Protein AF-A0A965P729-F1 (afdb_monomer)

Solvent-accessible surface area (backbone atoms only — not comparable to full-atom values): 24677 Å² total; per-residue (Å²): 126,29,62,76,86,82,78,52,77,46,84,77,47,68,78,65,87,77,55,96,89,59,82,83,47,71,66,41,51,52,42,45,51,50,46,48,52,56,39,61,68,71,38,79,47,99,82,59,78,41,79,78,87,66,91,81,88,53,96,88,58,90,84,77,88,75,80,73,79,54,92,41,90,88,64,40,98,75,74,61,97,83,62,86,88,61,96,82,71,87,86,70,98,70,87,85,87,74,95,59,82,34,66,57,91,84,44,75,44,68,65,88,81,88,59,100,59,81,80,79,68,94,54,88,71,85,68,82,80,73,84,80,79,92,69,81,82,86,81,65,80,76,90,60,77,85,64,77,65,73,49,90,85,56,72,83,88,72,89,86,67,101,61,88,86,81,87,84,59,96,40,44,66,53,41,48,43,46,98,55,27,79,80,54,45,78,45,70,42,78,48,68,59,83,84,69,61,62,50,79,45,77,41,84,52,63,92,93,56,73,64,46,77,44,70,41,53,87,68,93,82,74,90,82,87,86,82,49,74,84,90,50,77,80,77,78,64,82,85,54,89,68,85,88,84,76,92,62,96,79,89,58,88,52,68,46,73,58,97,86,45,76,45,80,61,57,74,86,53,101,62,72,83,69,90,73,61,80,76,82,74,90,64,91,75,57,82,87,76,69,88,63,99,67,88,84,72,89,63,79,81,71,50,82,42,76,39,38,52,94,61,65,66,92,68,55,74,74,41,41,29,35,32,47,23,31,37,86,82,49,70,70,37,72,73,44,55,86,34,88,38,73,44,56,25,35,19,79,89,53,53,19,30,94

Mean predicted aligned error: 16.26 Å

Structure (mmCIF, N/CA/C/O backbone):
data_AF-A0A965P729-F1
#
_entry.id   AF-A0A965P729-F1
#
loop_
_atom_site.group_PDB
_atom_site.id
_atom_site.type_symbol
_atom_site.label_atom_id
_atom_site.label_alt_id
_atom_site.label_comp_id
_atom_site.label_asym_id
_atom_site.label_entity_id
_atom_site.label_seq_id
_atom_site.pdbx_PDB_ins_code
_atom_site.Cartn_x
_atom_site.Cartn_y
_atom_site.Cartn_z
_atom_site.occupancy
_atom_site.B_iso_or_equiv
_atom_site.auth_seq_id
_atom_site.auth_comp_id
_atom_site.auth_asym_id
_atom_site.auth_atom_id
_atom_site.pdbx_PDB_model_num
ATOM 1 N N . MET A 1 1 ? 51.196 3.917 -69.353 1.00 61.47 1 MET A N 1
ATOM 2 C CA . MET A 1 1 ? 50.711 4.577 -68.116 1.00 61.47 1 MET A CA 1
ATOM 3 C C . MET A 1 1 ? 49.650 5.544 -68.533 1.00 61.47 1 MET A C 1
ATOM 5 O O . MET A 1 1 ? 49.952 6.335 -69.413 1.00 61.47 1 MET A O 1
ATOM 9 N N . SER A 1 2 ? 48.471 5.510 -67.933 1.00 62.44 2 SER A N 1
ATOM 10 C CA . SER A 1 2 ? 47.410 6.347 -68.471 1.00 62.44 2 SER A CA 1
ATOM 11 C C . SER A 1 2 ? 46.754 7.269 -67.467 1.00 62.44 2 SER A C 1
ATOM 13 O O . SER A 1 2 ? 45.989 8.093 -67.906 1.00 62.44 2 SER A O 1
ATOM 15 N N . TYR A 1 3 ? 47.103 7.251 -66.180 1.00 82.25 3 TYR A N 1
ATOM 16 C CA . TYR A 1 3 ? 46.715 8.310 -65.240 1.00 82.25 3 TYR A CA 1
ATOM 17 C C . TYR A 1 3 ? 47.961 8.974 -64.660 1.00 82.25 3 TYR A C 1
ATOM 19 O O . TYR A 1 3 ? 48.885 8.289 -64.229 1.00 82.25 3 TYR A O 1
ATOM 27 N N . ASN A 1 4 ? 47.998 10.305 -64.645 1.00 81.56 4 ASN A N 1
ATOM 28 C CA . ASN A 1 4 ? 49.178 11.086 -64.250 1.00 81.56 4 ASN A CA 1
ATOM 29 C C . ASN A 1 4 ? 49.284 11.367 -62.734 1.00 81.56 4 ASN A C 1
ATOM 31 O O . ASN A 1 4 ? 49.974 12.297 -62.328 1.00 81.56 4 ASN A O 1
ATOM 35 N N . GLY A 1 5 ? 48.568 10.614 -61.892 1.00 78.12 5 GLY A N 1
ATOM 36 C CA . GLY A 1 5 ? 48.535 10.821 -60.437 1.00 78.12 5 GLY A CA 1
ATOM 37 C C . GLY A 1 5 ? 47.643 11.976 -59.960 1.00 78.12 5 GLY A C 1
ATOM 38 O O . GLY A 1 5 ? 47.315 12.027 -58.780 1.00 78.12 5 GLY A O 1
ATOM 39 N N . SER A 1 6 ? 47.174 12.849 -60.859 1.00 79.94 6 SER A N 1
ATOM 40 C CA . SER A 1 6 ? 46.186 13.904 -60.562 1.00 79.94 6 SER A CA 1
ATOM 41 C C . SER A 1 6 ? 44.786 13.593 -61.111 1.00 79.94 6 SER A C 1
ATOM 43 O O . SER A 1 6 ? 43.908 14.449 -61.085 1.00 79.94 6 SER A O 1
ATOM 45 N N . GLY A 1 7 ? 44.572 12.368 -61.604 1.00 77.81 7 GLY A N 1
ATOM 46 C CA . GLY A 1 7 ? 43.279 11.895 -62.111 1.00 77.81 7 GLY A CA 1
ATOM 47 C C . GLY A 1 7 ? 43.032 12.134 -63.605 1.00 77.81 7 GLY A C 1
ATOM 48 O O . GLY A 1 7 ? 41.991 11.715 -64.106 1.00 77.81 7 GLY A O 1
ATOM 49 N N . THR A 1 8 ? 43.973 12.736 -64.343 1.00 85.50 8 THR A N 1
ATOM 50 C CA . THR A 1 8 ? 43.827 12.959 -65.793 1.00 85.50 8 THR A CA 1
ATOM 51 C C . THR A 1 8 ? 44.299 11.746 -66.581 1.00 85.50 8 THR A C 1
ATOM 53 O O . THR A 1 8 ? 45.442 11.307 -66.411 1.00 85.50 8 THR A O 1
ATOM 56 N N . PHE A 1 9 ? 43.429 11.230 -67.457 1.00 88.50 9 PHE A N 1
ATOM 57 C CA . PHE A 1 9 ? 43.782 10.137 -68.354 1.00 88.50 9 PHE A CA 1
ATOM 58 C C . PHE A 1 9 ? 44.579 10.642 -69.570 1.00 88.50 9 PHE A C 1
ATOM 60 O O . PHE A 1 9 ? 44.149 11.592 -70.222 1.00 88.50 9 PHE A O 1
ATOM 67 N N . VAL A 1 10 ? 45.715 10.019 -69.896 1.00 88.75 10 VAL A N 1
ATOM 68 C CA . VAL A 1 10 ? 46.601 10.411 -71.007 1.00 88.75 10 VAL A CA 1
ATOM 69 C C . VAL A 1 10 ? 46.881 9.215 -71.919 1.00 88.75 10 VAL A C 1
ATOM 71 O O . VAL A 1 10 ? 47.311 8.162 -71.448 1.00 88.75 10 VAL A O 1
ATOM 74 N N . ILE A 1 11 ? 46.676 9.393 -73.229 1.00 88.12 11 ILE A N 1
ATOM 75 C CA . ILE A 1 11 ? 47.058 8.423 -74.267 1.00 88.12 11 ILE A CA 1
ATOM 76 C C . ILE A 1 11 ? 48.513 8.689 -74.636 1.00 88.12 11 ILE A C 1
ATOM 78 O O . ILE A 1 11 ? 48.830 9.752 -75.166 1.00 88.12 11 ILE A O 1
ATOM 82 N N . ASN A 1 12 ? 49.388 7.728 -74.350 1.00 82.12 12 ASN A N 1
ATOM 83 C CA . ASN A 1 12 ? 50.831 7.880 -74.544 1.00 82.12 12 ASN A CA 1
ATOM 84 C C . ASN A 1 12 ? 51.357 7.080 -75.746 1.00 82.12 12 ASN A C 1
ATOM 86 O O . ASN A 1 12 ? 52.552 7.111 -76.037 1.00 82.12 12 ASN A O 1
ATOM 90 N N . SER A 1 13 ? 50.473 6.374 -76.452 1.00 84.50 13 SER A N 1
ATOM 91 C CA . SER A 1 13 ? 50.804 5.618 -77.658 1.00 84.50 13 SER A CA 1
ATOM 92 C C . SER A 1 13 ? 51.153 6.518 -78.849 1.00 84.50 13 SER A C 1
ATOM 94 O O . SER A 1 13 ? 50.444 7.476 -79.162 1.00 84.50 13 SER A O 1
ATOM 96 N N . SER A 1 14 ? 52.240 6.177 -79.548 1.00 80.31 14 SER A N 1
ATOM 97 C CA . SER A 1 14 ? 52.711 6.889 -80.739 1.00 80.31 14 SER A CA 1
ATOM 98 C C . SER A 1 14 ? 51.739 6.753 -81.922 1.00 80.31 14 SER A C 1
ATOM 100 O O . SER A 1 14 ? 51.124 5.708 -82.128 1.00 80.31 14 SER A O 1
ATOM 102 N N . GLY A 1 15 ? 51.602 7.821 -82.719 1.00 79.31 15 GLY A N 1
ATOM 103 C CA . GLY A 1 15 ? 50.661 7.875 -83.850 1.00 79.31 15 GLY A CA 1
ATOM 104 C C . GLY A 1 15 ? 49.291 8.495 -83.535 1.00 79.31 15 GLY A C 1
ATOM 105 O O . GLY A 1 15 ? 48.408 8.452 -84.386 1.00 79.31 15 GLY A O 1
ATOM 106 N N . GLN A 1 16 ? 49.117 9.090 -82.348 1.00 87.31 16 GLN A N 1
ATOM 107 C CA . GLN A 1 16 ? 47.969 9.925 -81.971 1.00 87.31 16 GLN A CA 1
ATOM 108 C C . GLN A 1 16 ? 48.451 11.342 -81.594 1.00 87.31 16 GLN A C 1
ATOM 110 O O . GLN A 1 16 ? 49.524 11.451 -80.998 1.00 87.31 16 GLN A O 1
ATOM 115 N N . PRO A 1 17 ? 47.707 12.428 -81.895 1.00 83.00 17 PRO A N 1
ATOM 116 C CA . PRO A 1 17 ? 46.400 12.472 -82.557 1.00 83.00 17 PRO A CA 1
ATOM 117 C C . PRO A 1 17 ? 46.495 12.316 -84.084 1.00 83.00 17 PRO A C 1
ATOM 119 O O . PRO A 1 17 ? 47.400 12.850 -84.723 1.00 83.00 17 PRO A O 1
ATOM 122 N N . VAL A 1 18 ? 45.537 11.603 -84.676 1.00 84.12 18 VAL A N 1
ATOM 123 C CA . VAL A 1 18 ? 45.424 11.451 -86.135 1.00 84.12 18 VAL A CA 1
ATOM 124 C C . VAL A 1 18 ? 44.817 12.693 -86.792 1.00 84.12 18 VAL A C 1
ATOM 126 O O . VAL A 1 18 ? 43.860 13.279 -86.283 1.00 84.12 18 VAL A O 1
ATOM 129 N N . VAL A 1 19 ? 45.358 13.070 -87.953 1.00 85.94 19 VAL A N 1
ATOM 130 C CA . VAL A 1 19 ? 44.856 14.162 -88.802 1.00 85.94 19 VAL A CA 1
ATOM 131 C C . VAL A 1 19 ? 44.600 13.653 -90.225 1.00 85.94 19 VAL A C 1
ATOM 133 O O . VAL A 1 19 ? 44.989 12.540 -90.584 1.00 85.94 19 VAL A O 1
ATOM 136 N N . THR A 1 20 ? 43.932 14.444 -91.067 1.00 88.38 20 THR A N 1
ATOM 137 C CA . THR A 1 20 ? 43.690 14.072 -92.472 1.00 88.38 20 THR A CA 1
ATOM 138 C C . THR A 1 20 ? 45.010 13.758 -93.189 1.00 88.38 20 THR A C 1
ATOM 140 O O . THR A 1 20 ? 45.922 14.579 -93.190 1.00 88.38 20 THR A O 1
ATOM 143 N N . GLY A 1 21 ? 45.114 12.572 -93.803 1.00 81.56 21 GLY A N 1
ATOM 144 C CA . GLY A 1 21 ? 46.341 12.077 -94.447 1.00 81.56 21 GLY A CA 1
ATOM 145 C C . GLY A 1 21 ? 47.218 11.185 -93.557 1.00 81.56 21 GLY A C 1
ATOM 146 O O . GLY A 1 21 ? 48.181 10.601 -94.053 1.00 81.56 21 GLY A O 1
ATOM 147 N N . THR A 1 22 ? 46.882 11.012 -92.270 1.00 79.94 22 THR A N 1
ATOM 148 C CA . THR A 1 22 ? 47.548 10.024 -91.411 1.00 79.94 22 THR A CA 1
ATOM 149 C C . THR A 1 22 ? 47.084 8.611 -91.779 1.00 79.94 22 THR A C 1
ATOM 151 O O . THR A 1 22 ? 45.944 8.232 -91.516 1.00 79.94 22 THR A O 1
ATOM 154 N N . VAL A 1 23 ? 47.973 7.811 -92.382 1.00 82.88 23 VAL A N 1
ATOM 155 C CA . VAL A 1 23 ? 47.757 6.365 -92.561 1.00 82.88 23 VAL A CA 1
ATOM 156 C C . VAL A 1 23 ? 47.678 5.710 -91.180 1.00 82.88 23 VAL A C 1
ATOM 158 O O . VAL A 1 23 ? 48.647 5.733 -90.421 1.00 82.88 23 VAL A O 1
ATOM 161 N N . ILE A 1 24 ? 46.529 5.118 -90.849 1.00 83.31 24 ILE A N 1
ATOM 162 C CA . ILE A 1 24 ? 46.310 4.414 -89.580 1.00 83.31 24 ILE A CA 1
ATOM 163 C C . ILE A 1 24 ? 46.837 2.989 -89.727 1.00 83.31 24 ILE A C 1
ATOM 165 O O . ILE A 1 24 ? 46.257 2.168 -90.436 1.00 83.31 24 ILE A O 1
ATOM 169 N N . SER A 1 25 ? 47.950 2.690 -89.061 1.00 90.50 25 SER A N 1
ATOM 170 C CA . SER A 1 25 ? 48.475 1.329 -89.004 1.00 90.50 25 SER A CA 1
ATOM 171 C C . SER A 1 25 ? 47.764 0.513 -87.926 1.00 90.50 25 SER A C 1
ATOM 173 O O . SER A 1 25 ? 47.314 1.044 -86.906 1.00 90.50 25 SER A O 1
ATOM 175 N N . SER A 1 26 ? 47.725 -0.804 -88.117 1.00 88.88 26 SER A N 1
ATOM 176 C CA . SER A 1 26 ? 47.277 -1.739 -87.083 1.00 88.88 26 SER A CA 1
ATOM 177 C C . SER A 1 26 ? 48.093 -1.591 -85.795 1.00 88.88 26 SER A C 1
ATOM 179 O O . SER A 1 26 ? 47.533 -1.673 -84.709 1.00 88.88 26 SER A O 1
ATOM 181 N N . THR A 1 27 ? 49.391 -1.290 -85.893 1.00 89.25 27 THR A N 1
ATOM 182 C CA . THR A 1 27 ? 50.261 -1.047 -84.732 1.00 89.25 27 THR A CA 1
ATOM 183 C C . THR A 1 27 ? 49.809 0.157 -83.905 1.00 89.25 27 THR A C 1
ATOM 185 O O . THR A 1 27 ? 49.645 0.029 -82.694 1.00 89.25 27 THR A O 1
ATOM 188 N N . ALA A 1 28 ? 49.565 1.312 -84.535 1.00 87.50 28 ALA A N 1
ATOM 189 C CA . ALA A 1 28 ? 49.120 2.514 -83.824 1.00 87.50 28 ALA A CA 1
ATOM 190 C C . ALA A 1 28 ? 47.716 2.332 -83.223 1.00 87.50 28 ALA A C 1
ATOM 192 O O . ALA A 1 28 ? 47.444 2.767 -82.103 1.00 87.50 28 ALA A O 1
ATOM 193 N N . PHE A 1 29 ? 46.832 1.640 -83.945 1.00 89.31 29 PHE A N 1
ATOM 194 C CA . PHE A 1 29 ? 45.480 1.362 -83.474 1.00 89.31 29 PHE A CA 1
ATOM 195 C C . PHE A 1 29 ? 45.455 0.378 -82.294 1.00 89.31 29 PHE A C 1
ATOM 197 O O . PHE A 1 29 ? 44.764 0.611 -81.300 1.00 89.31 29 PHE A O 1
ATOM 204 N N . ASN A 1 30 ? 46.251 -0.691 -82.353 1.00 90.88 30 ASN A N 1
ATOM 205 C CA . ASN A 1 30 ? 46.352 -1.666 -81.270 1.00 90.88 30 ASN A CA 1
ATOM 206 C C . ASN A 1 30 ? 46.966 -1.047 -80.006 1.00 90.88 30 ASN A C 1
ATOM 208 O O . ASN A 1 30 ? 46.496 -1.329 -78.906 1.00 90.88 30 ASN A O 1
ATOM 212 N N . ALA A 1 31 ? 47.965 -0.168 -80.150 1.00 88.44 31 ALA A N 1
ATOM 213 C CA . ALA A 1 31 ? 48.581 0.531 -79.022 1.00 88.44 31 ALA A CA 1
ATOM 214 C C . ALA A 1 31 ? 47.596 1.490 -78.327 1.00 88.44 31 ALA A C 1
ATOM 216 O O . ALA A 1 31 ? 47.412 1.407 -77.112 1.00 88.44 31 ALA A O 1
ATOM 217 N N . LEU A 1 32 ? 46.867 2.309 -79.098 1.00 89.94 32 LEU A N 1
ATOM 218 C CA . LEU A 1 32 ? 45.778 3.135 -78.563 1.00 89.94 32 LEU A CA 1
ATOM 219 C C . LEU A 1 32 ? 44.742 2.280 -77.816 1.00 89.94 32 LEU A C 1
ATOM 221 O O . LEU A 1 32 ? 44.321 2.626 -76.713 1.00 89.94 32 LEU A O 1
ATOM 225 N N . THR A 1 33 ? 44.334 1.159 -78.413 1.00 91.19 33 THR A N 1
ATOM 226 C CA . THR A 1 33 ? 43.332 0.269 -77.815 1.00 91.19 33 THR A CA 1
ATOM 227 C C . THR A 1 33 ? 43.828 -0.318 -76.491 1.00 91.19 33 THR A C 1
ATOM 229 O O . THR A 1 33 ? 43.062 -0.388 -75.531 1.00 91.19 33 THR A O 1
ATOM 232 N N . ALA A 1 34 ? 45.112 -0.672 -76.396 1.00 88.81 34 ALA A N 1
ATOM 233 C CA . ALA A 1 34 ? 45.722 -1.157 -75.160 1.00 88.81 34 ALA A CA 1
ATOM 234 C C . ALA A 1 34 ? 45.789 -0.078 -74.058 1.00 88.81 34 ALA A C 1
ATOM 236 O O . ALA A 1 34 ? 45.486 -0.367 -72.895 1.00 88.81 34 ALA A O 1
ATOM 237 N N . ASP A 1 35 ? 46.121 1.171 -74.404 1.00 90.25 35 ASP A N 1
ATOM 238 C CA . ASP A 1 35 ? 46.132 2.293 -73.453 1.00 90.25 35 ASP A CA 1
ATOM 239 C C . ASP A 1 35 ? 44.730 2.590 -72.901 1.00 90.25 35 ASP A C 1
ATOM 241 O O . ASP A 1 35 ? 44.570 2.792 -71.692 1.00 90.25 35 ASP A O 1
ATOM 245 N N . LEU A 1 36 ? 43.712 2.587 -73.771 1.00 89.38 36 LEU A N 1
ATOM 246 C CA . LEU A 1 36 ? 42.309 2.775 -73.392 1.00 89.38 36 LEU A CA 1
ATOM 247 C C . LEU A 1 36 ? 41.805 1.627 -72.520 1.00 89.38 36 LEU A C 1
ATOM 249 O O . LEU A 1 36 ? 41.186 1.877 -71.488 1.00 89.38 36 LEU A O 1
ATOM 253 N N . ALA A 1 37 ? 42.116 0.381 -72.886 1.00 88.81 37 ALA A N 1
ATOM 254 C CA . ALA A 1 37 ? 41.749 -0.785 -72.090 1.00 88.81 37 ALA A CA 1
ATOM 255 C C . ALA A 1 37 ? 42.353 -0.702 -70.680 1.00 88.81 37 ALA A C 1
ATOM 257 O O . ALA A 1 37 ? 41.649 -0.911 -69.694 1.00 88.81 37 ALA A O 1
ATOM 258 N N . THR A 1 38 ? 43.623 -0.310 -70.565 1.00 87.50 38 THR A N 1
ATOM 259 C CA . THR A 1 38 ? 44.310 -0.162 -69.272 1.00 87.50 38 THR A CA 1
ATOM 260 C C . THR A 1 38 ? 43.727 0.983 -68.437 1.00 87.50 38 THR A C 1
ATOM 262 O O . THR A 1 38 ? 43.530 0.846 -67.230 1.00 87.50 38 THR A O 1
ATOM 265 N N . GLY A 1 39 ? 43.400 2.111 -69.069 1.00 87.75 39 GLY A N 1
ATOM 266 C CA . GLY A 1 39 ? 42.736 3.238 -68.413 1.00 87.75 39 GLY A CA 1
ATOM 267 C C . GLY A 1 39 ? 41.368 2.910 -67.866 1.00 87.75 39 GLY A C 1
ATOM 268 O O . GLY A 1 39 ? 41.100 3.064 -66.682 1.00 87.75 39 GLY A O 1
ATOM 269 N N . LEU A 1 40 ? 40.499 2.421 -68.742 1.00 86.69 40 LEU A N 1
ATOM 270 C CA . LEU A 1 40 ? 39.123 2.116 -68.383 1.00 86.69 40 LEU A CA 1
ATOM 271 C C . LEU A 1 40 ? 39.053 0.996 -67.338 1.00 86.69 40 LEU A C 1
ATOM 273 O O . LEU A 1 40 ? 38.205 1.061 -66.456 1.00 86.69 40 LEU A O 1
ATOM 277 N N . SER A 1 41 ? 39.993 0.043 -67.364 1.00 87.06 41 SER A N 1
ATOM 278 C CA . SER A 1 41 ? 40.093 -1.015 -66.343 1.00 87.06 41 SER A CA 1
ATOM 279 C C . SER A 1 41 ? 40.569 -0.513 -64.976 1.00 87.06 41 SER A C 1
ATOM 281 O O . SER A 1 41 ? 40.408 -1.207 -63.978 1.00 87.06 41 SER A O 1
ATOM 283 N N . THR A 1 42 ? 41.175 0.675 -64.912 1.00 85.00 42 THR A N 1
ATOM 284 C CA . THR A 1 42 ? 41.635 1.298 -63.658 1.00 85.00 42 THR A CA 1
ATOM 285 C C . THR A 1 42 ? 40.722 2.435 -63.191 1.00 85.00 42 THR A C 1
ATOM 287 O O . THR A 1 42 ? 40.847 2.897 -62.057 1.00 85.00 42 THR A O 1
ATOM 290 N N . ALA A 1 43 ? 39.769 2.856 -64.025 1.00 86.88 43 ALA A N 1
ATOM 291 C CA . ALA A 1 43 ? 38.733 3.817 -63.679 1.00 86.88 43 ALA A CA 1
ATOM 292 C C . ALA A 1 43 ? 37.595 3.170 -62.875 1.00 86.88 43 ALA A C 1
ATOM 294 O O . ALA A 1 43 ? 37.269 1.998 -63.056 1.00 86.88 43 ALA A O 1
ATOM 295 N N . ILE A 1 44 ? 36.922 3.965 -62.039 1.00 89.50 44 ILE A N 1
ATOM 296 C CA . ILE A 1 44 ? 35.651 3.560 -61.427 1.00 89.50 44 ILE A CA 1
ATOM 297 C C . ILE A 1 44 ? 34.568 3.690 -62.494 1.00 89.50 44 ILE A C 1
ATOM 299 O O . ILE A 1 44 ? 34.252 4.794 -62.942 1.00 89.50 44 ILE A O 1
ATOM 303 N N . THR A 1 45 ? 34.009 2.566 -62.921 1.00 84.38 45 THR A N 1
ATOM 304 C CA . THR A 1 45 ? 32.921 2.553 -63.894 1.00 84.38 45 THR A CA 1
ATOM 305 C C . THR A 1 45 ? 31.592 2.895 -63.222 1.00 84.38 45 THR A C 1
ATOM 307 O O . THR A 1 45 ? 31.371 2.631 -62.041 1.00 84.38 45 THR A O 1
ATOM 310 N N . LYS A 1 46 ? 30.666 3.480 -63.988 1.00 79.88 46 LYS A N 1
ATOM 311 C CA . LYS A 1 46 ? 29.339 3.908 -63.503 1.00 79.88 46 LYS A CA 1
ATOM 312 C C . LYS A 1 46 ? 28.469 2.780 -62.927 1.00 79.88 46 LYS A C 1
ATOM 314 O O . LYS A 1 46 ? 27.475 3.053 -62.270 1.00 79.88 46 LYS A O 1
ATOM 319 N N . ASP A 1 47 ? 28.797 1.533 -63.245 1.00 79.31 47 ASP A N 1
ATOM 320 C CA . ASP A 1 47 ? 28.122 0.318 -62.789 1.00 79.31 47 ASP A CA 1
ATOM 321 C C . ASP A 1 47 ? 28.868 -0.386 -61.641 1.00 79.31 47 ASP A C 1
ATOM 323 O O . ASP A 1 47 ? 28.438 -1.446 -61.198 1.00 79.31 47 ASP A O 1
ATOM 327 N N . GLY A 1 48 ? 29.966 0.199 -61.142 1.00 79.81 48 GLY A N 1
ATOM 328 C CA . GLY A 1 48 ? 30.673 -0.267 -59.948 1.00 79.81 48 GLY A CA 1
ATOM 329 C C . GLY A 1 48 ? 31.460 -1.566 -60.122 1.00 79.81 48 GLY A C 1
ATOM 330 O O . GLY A 1 48 ? 31.859 -2.159 -59.124 1.00 79.81 48 GLY A O 1
ATOM 331 N N . GLN A 1 49 ? 31.695 -2.018 -61.358 1.00 84.12 49 GLN A N 1
ATOM 332 C CA . GLN A 1 49 ? 32.414 -3.272 -61.613 1.00 84.12 49 GLN A CA 1
ATOM 333 C C . GLN A 1 49 ? 33.892 -3.206 -61.191 1.00 84.12 49 GLN A C 1
ATOM 335 O O . GLN A 1 49 ? 34.462 -4.210 -60.760 1.00 84.12 49 GLN A O 1
ATOM 340 N N . THR A 1 50 ? 34.515 -2.027 -61.254 1.00 85.88 50 THR A N 1
ATOM 341 C CA . THR A 1 50 ? 35.885 -1.832 -60.763 1.00 85.88 50 THR A CA 1
ATOM 342 C C . THR A 1 50 ? 35.893 -1.673 -59.241 1.00 85.88 50 THR A C 1
ATOM 344 O O . THR A 1 50 ? 35.391 -0.684 -58.706 1.00 85.88 50 THR A O 1
ATOM 347 N N . THR A 1 51 ? 36.511 -2.619 -58.526 1.00 83.31 51 THR A N 1
ATOM 348 C CA . THR A 1 51 ? 36.663 -2.531 -57.063 1.00 83.31 51 THR A CA 1
ATOM 349 C C . THR A 1 51 ? 37.626 -1.403 -56.690 1.00 83.31 51 THR A C 1
ATOM 351 O O . THR A 1 51 ? 38.800 -1.425 -57.058 1.00 83.31 51 THR A O 1
ATOM 354 N N . THR A 1 52 ? 37.159 -0.428 -55.910 1.00 84.19 52 THR A N 1
ATOM 355 C CA . THR A 1 52 ? 38.018 0.632 -55.368 1.00 84.19 52 THR A CA 1
ATOM 356 C C . THR A 1 52 ? 38.850 0.106 -54.207 1.00 84.19 52 THR A C 1
ATOM 358 O O . THR A 1 52 ? 38.305 -0.262 -53.168 1.00 84.19 52 THR A O 1
ATOM 361 N N . THR A 1 53 ? 40.172 0.107 -54.346 1.00 81.69 53 THR A N 1
ATOM 362 C CA . THR A 1 53 ? 41.095 -0.329 -53.282 1.00 81.69 53 THR A CA 1
ATOM 363 C C . THR A 1 53 ? 41.686 0.836 -52.481 1.00 81.69 53 THR A C 1
ATOM 365 O O . THR A 1 53 ? 42.142 0.645 -51.355 1.00 81.69 53 THR A O 1
ATOM 368 N N . ALA A 1 54 ? 41.643 2.054 -53.026 1.00 81.94 54 ALA A N 1
ATOM 369 C CA . ALA A 1 54 ? 42.052 3.288 -52.358 1.00 81.94 54 ALA A CA 1
ATOM 370 C C . ALA A 1 54 ? 40.842 4.083 -51.831 1.00 81.94 54 ALA A C 1
ATOM 372 O O . ALA A 1 54 ? 39.704 3.869 -52.249 1.00 81.94 54 ALA A O 1
ATOM 373 N N . ARG A 1 55 ? 41.083 5.035 -50.915 1.00 83.19 55 ARG A N 1
ATOM 374 C CA . ARG A 1 55 ? 40.030 5.930 -50.401 1.00 83.19 55 ARG A CA 1
ATOM 375 C C . ARG A 1 55 ? 39.594 6.914 -51.486 1.00 83.19 55 ARG A C 1
ATOM 377 O O . ARG A 1 55 ? 40.441 7.569 -52.086 1.00 83.19 55 ARG A O 1
ATOM 384 N N . VAL A 1 56 ? 38.284 7.065 -51.667 1.00 86.50 56 VAL A N 1
ATOM 385 C CA . VAL A 1 56 ? 37.694 8.001 -52.633 1.00 86.50 56 VAL A CA 1
ATOM 386 C C . VAL A 1 56 ? 37.137 9.222 -51.888 1.00 86.50 56 VAL A C 1
ATOM 388 O O . VAL A 1 56 ? 36.158 9.083 -51.153 1.00 86.50 56 VAL A O 1
ATOM 391 N N . PRO A 1 57 ? 37.749 10.411 -52.018 1.00 82.94 57 PRO A N 1
ATOM 392 C CA . PRO A 1 57 ? 37.225 11.628 -51.411 1.00 82.94 57 PRO A CA 1
ATOM 393 C C . PRO A 1 57 ? 36.078 12.209 -52.250 1.00 82.94 57 PRO A C 1
ATOM 395 O O . PRO A 1 57 ? 36.234 12.458 -53.444 1.00 82.94 57 PRO A O 1
ATOM 398 N N . PHE A 1 58 ? 34.941 12.487 -51.610 1.00 83.69 58 PHE A N 1
ATOM 399 C CA . PHE A 1 58 ? 33.809 13.182 -52.227 1.00 83.69 58 PHE A CA 1
ATOM 400 C C . PHE A 1 58 ? 33.688 14.582 -51.633 1.00 83.69 58 PHE A C 1
ATOM 402 O O . PHE A 1 58 ? 33.321 14.727 -50.469 1.00 83.69 58 PHE A O 1
ATOM 409 N N . ALA A 1 59 ? 33.975 15.615 -52.427 1.00 83.00 59 ALA A N 1
ATOM 410 C CA . ALA A 1 59 ? 33.976 17.002 -51.952 1.00 83.00 59 ALA A CA 1
ATOM 411 C C . ALA A 1 59 ? 32.620 17.441 -51.365 1.00 83.00 59 ALA A C 1
ATOM 413 O O . ALA A 1 59 ? 32.584 18.155 -50.369 1.00 83.00 59 ALA A O 1
ATOM 414 N N . GLN A 1 60 ? 31.515 16.949 -51.937 1.00 81.38 60 GLN A N 1
ATOM 415 C CA . GLN A 1 60 ? 30.145 17.243 -51.494 1.00 81.38 60 GLN A CA 1
ATOM 416 C C . GLN A 1 60 ? 29.516 16.097 -50.679 1.00 81.38 60 GLN A C 1
ATOM 418 O O . GLN A 1 60 ? 28.316 16.110 -50.414 1.00 81.38 60 GLN A O 1
ATOM 423 N N . GLY A 1 61 ? 30.315 15.100 -50.287 1.00 82.56 61 GLY A N 1
ATOM 424 C CA . GLY A 1 61 ? 29.842 13.911 -49.584 1.00 82.56 61 GLY A CA 1
ATOM 425 C C . GLY A 1 61 ? 29.118 12.899 -50.477 1.00 82.56 61 GLY A C 1
ATOM 426 O O . GLY A 1 61 ? 29.159 12.967 -51.705 1.00 82.56 61 GLY A O 1
ATOM 427 N N . ILE A 1 62 ? 28.485 11.921 -49.830 1.00 83.69 62 ILE A N 1
ATOM 428 C CA . ILE A 1 62 ? 27.746 10.834 -50.478 1.00 83.69 62 ILE A CA 1
ATOM 429 C C . ILE A 1 62 ? 26.255 11.149 -50.355 1.00 83.69 62 ILE A C 1
ATOM 431 O O . ILE A 1 62 ? 25.755 11.330 -49.247 1.00 83.69 62 ILE A O 1
ATOM 435 N N . SER A 1 63 ? 25.548 11.194 -51.482 1.00 78.75 63 SER A N 1
ATOM 436 C CA . SER A 1 63 ? 24.091 11.327 -51.526 1.00 78.75 63 SER A CA 1
ATOM 437 C C . SER A 1 63 ? 23.502 10.090 -52.189 1.00 78.75 63 SER A C 1
ATOM 439 O O . SER A 1 63 ? 23.944 9.696 -53.268 1.00 78.75 63 SER A O 1
ATOM 441 N N . SER A 1 64 ? 22.514 9.475 -51.543 1.00 76.31 64 SER A N 1
ATOM 442 C CA . SER A 1 64 ? 21.713 8.411 -52.139 1.00 76.31 64 SER A CA 1
ATOM 443 C C . SER A 1 64 ? 20.271 8.881 -52.206 1.00 76.31 64 SER A C 1
ATOM 445 O O . SER A 1 64 ? 19.680 9.244 -51.194 1.00 76.31 64 SER A O 1
ATOM 447 N N . THR A 1 65 ? 19.712 8.890 -53.410 1.00 67.69 65 THR A N 1
ATOM 448 C CA . THR A 1 65 ? 18.300 9.209 -53.656 1.00 67.69 65 THR A CA 1
ATOM 449 C C . THR A 1 65 ? 17.428 7.957 -53.679 1.00 67.69 65 THR A C 1
ATOM 451 O O . THR A 1 65 ? 16.239 8.036 -53.983 1.00 67.69 65 THR A O 1
ATOM 454 N N . LEU A 1 66 ? 18.013 6.791 -53.386 1.00 64.31 66 LEU A N 1
ATOM 455 C CA . LEU A 1 66 ? 17.289 5.535 -53.353 1.00 64.31 66 LEU A CA 1
ATO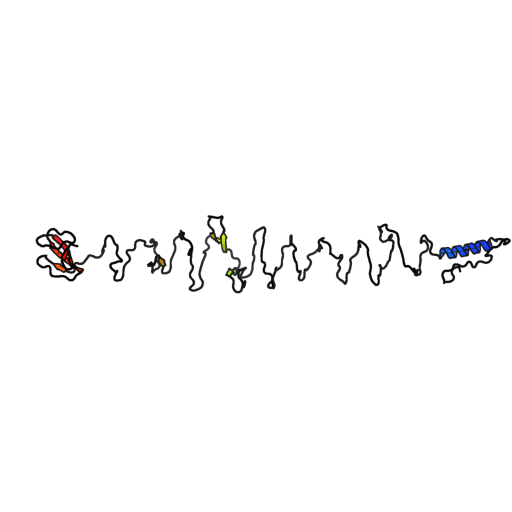M 456 C C . LEU A 1 66 ? 16.445 5.487 -52.074 1.00 64.31 66 LEU A C 1
ATOM 458 O O . LEU A 1 66 ? 16.975 5.439 -50.968 1.00 64.31 66 LEU A O 1
ATOM 462 N N . VAL A 1 67 ? 15.127 5.539 -52.254 1.00 56.34 67 VAL A N 1
ATOM 463 C CA . VAL A 1 67 ? 14.118 5.568 -51.178 1.00 56.34 67 VAL A CA 1
ATOM 464 C C . VAL A 1 67 ? 13.516 4.194 -50.882 1.00 56.34 67 VAL A C 1
ATOM 466 O O . VAL A 1 67 ? 12.658 4.067 -50.018 1.00 56.34 67 VAL A O 1
ATOM 469 N N . THR A 1 68 ? 13.922 3.167 -51.630 1.00 59.78 68 THR A N 1
ATOM 470 C CA . THR A 1 68 ? 13.508 1.787 -51.379 1.00 59.78 68 THR A CA 1
ATOM 471 C C . THR A 1 68 ? 14.265 1.247 -50.172 1.00 59.78 68 THR A C 1
ATOM 473 O O . THR A 1 68 ? 15.497 1.213 -50.185 1.00 59.78 68 THR A O 1
ATOM 476 N N . ASP A 1 69 ? 13.525 0.813 -49.151 1.00 53.69 69 ASP A N 1
ATOM 477 C CA . ASP A 1 69 ? 14.091 0.233 -47.937 1.00 53.69 69 ASP A CA 1
ATOM 478 C C . ASP A 1 69 ? 14.977 -0.975 -48.262 1.00 53.69 69 ASP A C 1
ATOM 480 O O . ASP A 1 69 ? 14.618 -1.865 -49.037 1.00 53.69 69 ASP A O 1
ATOM 484 N N . ALA A 1 70 ? 16.155 -1.017 -47.646 1.00 57.06 70 ALA A N 1
ATOM 485 C CA . ALA A 1 70 ? 17.064 -2.140 -47.780 1.00 57.06 70 ALA A CA 1
ATOM 486 C C . ALA A 1 70 ? 16.478 -3.364 -47.066 1.00 57.06 70 ALA A C 1
ATOM 488 O O . ALA A 1 70 ? 16.427 -3.413 -45.839 1.00 57.06 70 ALA A O 1
ATOM 489 N N . THR A 1 71 ? 16.067 -4.381 -47.820 1.00 56.12 71 THR A N 1
ATOM 490 C CA . THR A 1 71 ? 15.557 -5.642 -47.253 1.00 56.12 71 THR A CA 1
ATOM 491 C C . THR A 1 71 ? 16.671 -6.597 -46.815 1.00 56.12 71 THR A C 1
ATOM 493 O O . THR A 1 71 ? 16.394 -7.648 -46.240 1.00 56.12 71 THR A O 1
ATOM 496 N N . SER A 1 72 ? 17.933 -6.245 -47.080 1.00 57.50 72 SER A N 1
ATOM 497 C CA . SER A 1 72 ? 19.120 -7.003 -46.693 1.00 57.50 72 SER A CA 1
ATOM 498 C C . SER A 1 72 ? 20.251 -6.071 -46.261 1.00 57.50 72 SER A C 1
ATOM 500 O O . SER A 1 72 ? 20.469 -5.013 -46.857 1.00 57.50 72 SER A O 1
ATOM 502 N N . ALA A 1 73 ? 21.051 -6.527 -45.293 1.00 58.66 73 ALA A N 1
ATOM 503 C CA . ALA A 1 73 ? 22.307 -5.886 -44.895 1.00 58.66 73 ALA A CA 1
ATOM 504 C C . ALA A 1 73 ? 23.329 -5.782 -46.049 1.00 58.66 73 ALA A C 1
ATOM 506 O O . ALA A 1 73 ? 24.298 -5.035 -45.951 1.00 58.66 73 ALA A O 1
ATOM 507 N N . THR A 1 74 ? 23.115 -6.516 -47.144 1.00 58.69 74 THR A N 1
ATOM 508 C CA . THR A 1 74 ? 23.970 -6.517 -48.339 1.00 58.69 74 THR A CA 1
ATOM 509 C C . THR A 1 74 ? 2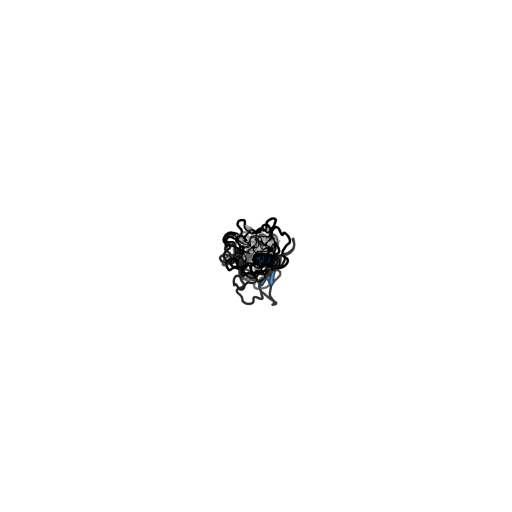3.450 -5.663 -49.496 1.00 58.69 74 THR A C 1
ATOM 511 O O . THR A 1 74 ? 24.137 -5.563 -50.508 1.00 58.69 74 THR A O 1
ATOM 514 N N . THR A 1 75 ? 22.273 -5.038 -49.381 1.00 59.75 75 THR A N 1
ATOM 515 C CA . THR A 1 75 ? 21.650 -4.281 -50.489 1.00 59.75 75 THR A CA 1
ATOM 516 C C . THR A 1 75 ? 21.190 -2.878 -50.086 1.00 59.75 75 THR A C 1
ATOM 518 O O . THR A 1 75 ? 20.342 -2.290 -50.755 1.00 59.75 75 THR A O 1
ATOM 521 N N . GLY A 1 76 ? 21.715 -2.340 -48.981 1.00 65.81 76 GLY A N 1
ATOM 522 C CA . GLY A 1 76 ? 21.432 -0.972 -48.548 1.00 65.81 76 GLY A CA 1
ATOM 523 C C . GLY A 1 76 ? 22.198 0.091 -49.327 1.00 65.81 76 GLY A C 1
ATOM 524 O O . GLY A 1 76 ? 23.222 -0.187 -49.947 1.00 65.81 76 GLY A O 1
ATOM 525 N N . SER A 1 77 ? 21.710 1.333 -49.269 1.00 70.12 77 SER A N 1
ATOM 526 C CA . SER A 1 77 ? 22.338 2.480 -49.937 1.00 70.12 77 SER A CA 1
ATOM 527 C C . SER A 1 77 ? 23.747 2.784 -49.416 1.00 70.12 77 SER A C 1
ATOM 529 O O . SER A 1 77 ? 24.573 3.316 -50.155 1.00 70.12 77 SER A O 1
ATOM 531 N N . ILE A 1 78 ? 24.028 2.434 -48.156 1.00 77.06 78 ILE A N 1
ATOM 532 C CA . ILE A 1 78 ? 25.343 2.545 -47.522 1.00 77.06 78 ILE A CA 1
ATOM 533 C C . ILE A 1 78 ? 25.591 1.274 -46.704 1.00 77.06 78 ILE A C 1
ATOM 535 O O . ILE A 1 78 ? 24.855 0.984 -45.763 1.00 77.06 78 ILE A O 1
ATOM 539 N N . ILE A 1 79 ? 26.647 0.535 -47.049 1.00 71.31 79 ILE A N 1
ATOM 540 C CA . ILE A 1 79 ? 27.069 -0.693 -46.363 1.00 71.31 79 ILE A CA 1
ATOM 541 C C . ILE A 1 79 ? 28.489 -0.478 -45.845 1.00 71.31 79 ILE A C 1
ATOM 543 O O . ILE A 1 79 ? 29.385 -0.118 -46.607 1.00 71.31 79 ILE A O 1
ATOM 547 N N . THR A 1 80 ? 28.711 -0.707 -44.551 1.00 73.25 80 THR A N 1
ATOM 548 C CA . THR A 1 80 ? 30.038 -0.606 -43.934 1.00 73.25 80 THR A CA 1
ATOM 549 C C . THR A 1 80 ? 30.342 -1.855 -43.111 1.00 73.25 80 THR A C 1
ATOM 551 O O . THR A 1 80 ? 29.517 -2.323 -42.333 1.00 73.25 80 THR A O 1
ATOM 554 N N . ALA A 1 81 ? 31.552 -2.404 -43.252 1.00 62.72 81 ALA A N 1
ATOM 555 C CA . ALA A 1 81 ? 31.963 -3.609 -42.523 1.00 62.72 81 ALA A CA 1
ATOM 556 C C . ALA A 1 81 ? 32.243 -3.361 -41.022 1.00 62.72 81 ALA A C 1
ATOM 558 O O . ALA A 1 81 ? 32.282 -4.307 -40.243 1.00 62.72 81 ALA A O 1
ATOM 559 N N . GLY A 1 82 ? 32.443 -2.099 -40.616 1.00 69.12 82 GLY A N 1
ATOM 560 C CA . GLY A 1 82 ? 32.794 -1.693 -39.244 1.00 69.12 82 GLY A CA 1
ATOM 561 C C . GLY A 1 82 ? 31.784 -0.753 -38.578 1.00 69.12 82 GLY A C 1
ATOM 562 O O . GLY A 1 82 ? 32.131 -0.080 -37.612 1.00 69.12 82 GLY A O 1
ATOM 563 N N . GLY A 1 83 ? 30.560 -0.667 -39.109 1.00 73.31 83 GLY A N 1
ATOM 564 C CA . GLY A 1 83 ? 29.537 0.266 -38.634 1.00 73.31 83 GLY A CA 1
ATOM 565 C C . GLY A 1 83 ? 29.715 1.692 -39.165 1.00 73.31 83 GLY A C 1
ATOM 566 O O . GLY A 1 83 ? 30.616 1.985 -39.956 1.00 73.31 83 GLY A O 1
ATOM 567 N N . ILE A 1 84 ? 28.797 2.580 -38.790 1.00 82.50 84 ILE A N 1
ATOM 568 C CA . ILE A 1 84 ? 28.817 3.989 -39.193 1.00 82.50 84 ILE A CA 1
ATOM 569 C C . ILE A 1 84 ? 29.361 4.800 -38.018 1.00 82.50 84 ILE A C 1
ATOM 571 O O . ILE A 1 84 ? 28.721 4.896 -36.974 1.00 82.50 84 ILE A O 1
ATOM 575 N N . SER A 1 85 ? 30.545 5.390 -38.191 1.00 80.94 85 SER A N 1
ATOM 576 C CA . SER A 1 85 ? 31.112 6.318 -37.212 1.00 80.94 85 SER A CA 1
ATOM 577 C C . SER A 1 85 ? 30.677 7.738 -37.546 1.00 80.94 85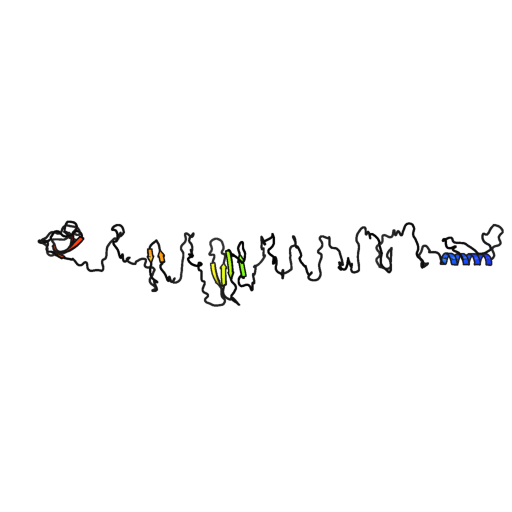 SER A C 1
ATOM 579 O O . SER A 1 85 ? 31.066 8.295 -38.573 1.00 80.94 85 SER A O 1
ATOM 581 N N . THR A 1 86 ? 29.866 8.335 -36.679 1.00 79.31 86 THR A N 1
ATOM 582 C CA . THR A 1 86 ? 29.497 9.749 -36.769 1.00 79.31 86 THR A CA 1
ATOM 583 C C . THR A 1 86 ? 30.129 10.489 -35.610 1.00 79.31 86 THR A C 1
ATOM 585 O O . THR A 1 86 ? 29.794 10.246 -34.455 1.00 79.31 86 THR A O 1
ATOM 588 N N . GLN A 1 87 ? 31.028 11.418 -35.914 1.00 73.94 87 GLN A N 1
ATOM 589 C CA . GLN A 1 87 ? 31.811 12.099 -34.883 1.00 73.94 87 GLN A CA 1
ATOM 590 C C . GLN A 1 87 ? 30.972 13.041 -34.003 1.00 73.94 87 GLN A C 1
ATOM 592 O O . GLN A 1 87 ? 31.373 13.347 -32.887 1.00 73.94 87 GLN A O 1
ATOM 597 N N . LYS A 1 88 ? 29.819 13.508 -34.503 1.00 76.56 88 LYS A N 1
ATOM 598 C CA . LYS A 1 88 ? 28.960 14.467 -33.795 1.00 76.56 88 LYS A CA 1
ATOM 599 C C . LYS A 1 88 ? 27.570 13.914 -33.491 1.00 76.56 88 LYS A C 1
ATOM 601 O O . LYS A 1 88 ? 27.241 13.741 -32.326 1.00 76.56 88 LYS A O 1
ATOM 606 N N . ALA A 1 89 ? 26.752 13.649 -34.510 1.00 69.56 89 ALA A N 1
ATOM 607 C CA . ALA A 1 89 ? 25.409 13.101 -34.320 1.00 69.56 89 ALA A CA 1
ATOM 608 C C . ALA A 1 89 ? 24.952 12.295 -35.539 1.00 69.56 89 ALA A C 1
ATOM 610 O O . ALA A 1 89 ? 25.230 12.683 -36.677 1.00 69.56 89 ALA A O 1
ATOM 611 N N . LEU A 1 90 ? 24.213 11.217 -35.278 1.00 83.88 90 LEU A N 1
ATOM 612 C CA . LEU A 1 90 ? 23.446 10.481 -36.275 1.00 83.88 90 LEU A CA 1
ATOM 613 C C . LEU A 1 90 ? 21.999 10.975 -36.227 1.00 83.88 90 LEU A C 1
ATOM 615 O O . LEU A 1 90 ? 21.320 10.812 -35.215 1.00 83.88 90 LEU A O 1
ATOM 619 N N . TRP A 1 91 ? 21.537 11.581 -37.317 1.00 80.25 91 TRP A N 1
ATOM 620 C CA . TRP A 1 91 ? 20.162 12.054 -37.451 1.00 80.25 91 TRP A CA 1
ATOM 621 C C . TRP A 1 91 ? 19.361 11.066 -38.296 1.00 80.25 91 TRP A C 1
ATOM 623 O O . TRP A 1 91 ? 19.724 10.812 -39.443 1.00 80.25 91 TRP A O 1
ATOM 633 N N . VAL A 1 92 ? 18.270 10.533 -37.741 1.00 79.06 92 VAL A N 1
ATOM 634 C CA . VAL A 1 92 ? 17.312 9.681 -38.461 1.00 79.06 92 VAL A CA 1
ATOM 635 C C . VAL A 1 92 ? 15.969 10.398 -38.462 1.00 79.06 92 VAL A C 1
ATOM 637 O O . VAL A 1 92 ? 15.415 10.678 -37.405 1.00 79.06 92 VAL A O 1
ATOM 640 N N . GLY A 1 93 ? 15.483 10.762 -39.650 1.00 73.00 93 GLY A N 1
ATOM 641 C CA . GLY A 1 93 ? 14.318 11.643 -39.796 1.00 73.00 93 GLY A CA 1
ATOM 642 C C . GLY A 1 93 ? 12.980 11.013 -39.401 1.00 73.00 93 GLY A C 1
ATOM 643 O O . GLY A 1 93 ? 12.000 11.731 -39.232 1.00 73.00 93 GLY A O 1
ATOM 644 N N . THR A 1 94 ? 12.930 9.688 -39.262 1.00 72.94 94 THR A N 1
ATOM 645 C CA . THR A 1 94 ? 11.725 8.930 -38.906 1.00 72.94 94 THR A CA 1
ATOM 646 C C . THR A 1 94 ? 12.074 7.820 -37.907 1.00 72.94 94 THR A C 1
ATOM 648 O O . THR A 1 94 ? 12.481 8.106 -36.784 1.00 72.94 94 THR A O 1
ATOM 651 N N . THR A 1 95 ? 11.913 6.551 -38.271 1.00 62.31 95 THR A N 1
ATOM 652 C CA . THR A 1 95 ? 12.120 5.405 -37.385 1.00 62.31 95 THR A CA 1
ATOM 653 C C . THR A 1 95 ? 13.506 4.807 -37.569 1.00 62.31 95 THR A C 1
ATOM 655 O O . THR A 1 95 ? 13.938 4.562 -38.694 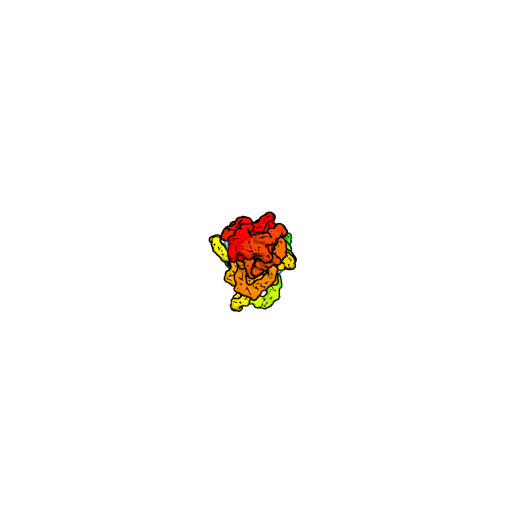1.00 62.31 95 THR A O 1
ATOM 658 N N . THR A 1 96 ? 14.170 4.497 -36.458 1.00 74.06 96 THR A N 1
ATOM 659 C CA . THR A 1 96 ? 15.432 3.748 -36.449 1.00 74.06 96 THR A CA 1
ATOM 660 C C . THR A 1 96 ? 15.174 2.325 -35.975 1.00 74.06 96 THR A C 1
ATOM 662 O O . THR A 1 96 ? 14.735 2.125 -34.843 1.00 74.06 96 THR A O 1
ATOM 665 N N . THR A 1 97 ? 15.496 1.337 -36.809 1.00 70.88 97 THR A N 1
ATOM 666 C CA . THR A 1 97 ? 15.418 -0.085 -36.445 1.00 70.88 97 THR A CA 1
ATOM 667 C C . THR A 1 97 ? 16.815 -0.604 -36.119 1.00 70.88 97 THR A C 1
ATOM 669 O O . THR A 1 97 ? 17.696 -0.619 -36.976 1.00 70.88 97 THR A O 1
ATOM 672 N N . LEU A 1 98 ? 17.028 -1.026 -34.873 1.00 74.12 98 LEU A N 1
ATOM 673 C CA . LEU A 1 98 ? 18.302 -1.552 -34.376 1.00 74.12 98 LEU A CA 1
ATOM 674 C C . LEU A 1 98 ? 18.151 -3.063 -34.171 1.00 74.12 98 LEU A C 1
ATOM 676 O O . LEU A 1 98 ? 17.429 -3.498 -33.280 1.00 74.12 98 LEU A O 1
ATOM 680 N N . ALA A 1 99 ? 18.796 -3.863 -35.024 1.00 64.12 99 ALA A N 1
ATOM 681 C CA . ALA A 1 99 ? 18.661 -5.325 -35.010 1.00 64.12 99 ALA A CA 1
ATOM 682 C C . ALA A 1 99 ? 19.539 -6.022 -33.951 1.00 64.12 99 ALA A C 1
ATOM 684 O O . ALA A 1 99 ? 19.329 -7.193 -33.645 1.00 64.12 99 ALA A O 1
ATOM 685 N N . GLY A 1 100 ? 20.535 -5.315 -33.410 1.00 69.88 100 GLY A N 1
ATOM 686 C CA . GLY A 1 100 ? 21.432 -5.801 -32.361 1.00 69.88 100 GLY A CA 1
ATOM 687 C C . GLY A 1 100 ? 21.233 -5.066 -31.037 1.00 69.88 100 GLY A C 1
ATOM 688 O O . GLY A 1 100 ? 20.545 -4.047 -30.976 1.00 69.88 100 GLY A O 1
ATOM 689 N N . ALA A 1 101 ? 21.868 -5.573 -29.976 1.00 58.88 101 ALA A N 1
ATOM 690 C CA . ALA A 1 101 ? 21.861 -4.929 -28.668 1.00 58.88 101 ALA A CA 1
ATOM 691 C C . ALA A 1 101 ? 22.398 -3.492 -28.766 1.00 58.88 101 ALA A C 1
ATOM 693 O O . ALA A 1 101 ? 23.532 -3.266 -29.195 1.00 58.88 101 ALA A O 1
ATOM 694 N N . LEU A 1 102 ? 21.589 -2.520 -28.343 1.00 68.38 102 LEU A N 1
ATOM 695 C CA . LEU A 1 102 ? 22.058 -1.161 -28.133 1.00 68.38 102 LEU A CA 1
ATOM 696 C C . LEU A 1 102 ? 22.720 -1.096 -26.753 1.00 68.38 102 LEU A C 1
ATOM 698 O O . LEU A 1 102 ? 22.069 -1.048 -25.709 1.00 68.38 102 LEU A O 1
ATOM 702 N N . THR A 1 103 ? 24.047 -1.098 -26.757 1.00 62.81 103 THR A N 1
ATOM 703 C CA . THR A 1 103 ? 24.821 -0.765 -25.565 1.00 62.81 103 THR A CA 1
ATOM 704 C C . THR A 1 103 ? 24.882 0.749 -25.457 1.00 62.81 103 THR A C 1
ATOM 706 O O . THR A 1 103 ? 25.743 1.398 -26.049 1.00 62.81 103 THR A O 1
ATOM 709 N N . TYR A 1 104 ? 23.962 1.326 -24.696 1.00 64.12 104 TYR A N 1
ATOM 710 C CA . TYR A 1 104 ? 24.030 2.731 -24.333 1.00 64.12 104 TYR A CA 1
ATOM 711 C C . TYR A 1 104 ? 24.817 2.857 -23.023 1.00 64.12 104 TYR A C 1
ATOM 713 O O . TYR A 1 104 ? 24.315 2.546 -21.945 1.00 64.12 104 TYR A O 1
ATOM 721 N N . GLY A 1 105 ? 26.092 3.255 -23.112 1.00 55.34 105 GLY A N 1
ATOM 722 C CA . GLY A 1 105 ? 26.920 3.542 -21.931 1.00 55.34 105 GLY A CA 1
ATOM 723 C C . GLY A 1 105 ? 27.138 2.362 -20.969 1.00 55.34 105 GLY A C 1
ATOM 724 O O . GLY A 1 105 ? 27.276 2.580 -19.771 1.00 55.34 105 GLY A O 1
ATOM 725 N N . GLY A 1 106 ? 27.134 1.115 -21.456 1.00 51.75 106 GLY A N 1
ATOM 726 C CA . GLY A 1 106 ? 27.305 -0.090 -20.625 1.00 51.75 106 GLY A CA 1
ATOM 727 C C . GLY A 1 106 ? 26.014 -0.634 -19.999 1.00 51.75 106 GLY A C 1
ATOM 728 O O . GLY A 1 106 ? 26.014 -1.750 -19.487 1.00 51.75 106 GLY A O 1
ATOM 729 N N . VAL A 1 107 ? 24.896 0.088 -20.114 1.00 53.66 107 VAL A N 1
ATOM 730 C CA . VAL A 1 107 ? 23.553 -0.460 -19.909 1.00 53.66 107 VAL A CA 1
ATOM 731 C C . VAL A 1 107 ? 23.066 -0.957 -21.266 1.00 53.66 107 VAL A C 1
ATOM 733 O O . VAL A 1 107 ? 22.985 -0.194 -22.231 1.00 53.66 107 VAL A O 1
ATOM 736 N N . THR A 1 108 ? 22.752 -2.249 -21.364 1.00 49.12 108 THR A N 1
ATOM 737 C CA . THR A 1 108 ? 22.026 -2.752 -22.535 1.00 49.12 108 THR A CA 1
ATOM 738 C C . THR A 1 108 ? 20.587 -2.264 -22.421 1.00 49.12 108 THR A C 1
ATOM 740 O O . THR A 1 108 ? 19.728 -2.930 -21.853 1.00 49.12 108 THR A O 1
ATOM 743 N N . LEU A 1 109 ? 20.343 -1.058 -22.922 1.00 56.50 109 LEU A N 1
ATOM 744 C CA . LEU A 1 109 ? 19.015 -0.600 -23.287 1.00 56.50 109 LEU A CA 1
ATOM 745 C C . LEU A 1 109 ? 18.823 -1.039 -24.723 1.00 56.50 109 LEU A C 1
ATOM 747 O O . LEU A 1 109 ? 19.089 -0.268 -25.638 1.00 56.50 109 LEU A O 1
ATOM 751 N N . SER A 1 110 ? 18.360 -2.268 -24.932 1.00 50.53 110 SER A N 1
ATOM 752 C CA . SER A 1 110 ? 17.972 -2.707 -26.271 1.00 50.53 110 SER A CA 1
ATOM 753 C C . SER A 1 110 ? 16.990 -1.723 -26.936 1.00 50.53 110 SER A C 1
ATOM 755 O O . SER A 1 110 ? 17.013 -1.638 -28.159 1.00 50.53 110 SER A O 1
ATOM 757 N N . ASN A 1 111 ? 16.243 -0.902 -26.162 1.00 41.28 111 ASN A N 1
ATOM 758 C CA . ASN A 1 111 ? 15.478 0.268 -26.630 1.00 41.28 111 ASN A CA 1
ATOM 759 C C . ASN A 1 111 ? 15.311 1.390 -25.558 1.00 41.28 111 ASN A C 1
ATOM 761 O O . ASN A 1 111 ? 15.312 1.112 -24.359 1.00 41.28 111 ASN A O 1
ATOM 765 N N . ALA A 1 112 ? 15.094 2.651 -25.986 1.00 48.94 112 ALA A N 1
ATOM 766 C CA . ALA A 1 112 ? 14.523 3.744 -25.170 1.00 48.94 112 ALA A CA 1
ATOM 767 C C . ALA A 1 112 ? 12.995 3.583 -25.063 1.00 48.94 112 ALA A C 1
ATOM 769 O O . ALA A 1 112 ? 12.376 3.182 -26.048 1.00 48.94 112 ALA A O 1
ATOM 770 N N . VAL A 1 113 ? 12.358 3.922 -23.932 1.00 59.25 113 VAL A N 1
ATOM 771 C CA . VAL A 1 113 ? 10.885 3.849 -23.836 1.00 59.25 113 VAL A CA 1
ATOM 772 C C . VAL A 1 113 ? 10.289 5.181 -23.422 1.00 59.25 113 VAL A C 1
ATOM 774 O O . VAL A 1 113 ? 10.251 5.544 -22.252 1.00 59.25 113 VAL A O 1
ATOM 777 N N . THR A 1 114 ? 9.811 5.904 -24.424 1.00 52.31 114 THR A N 1
ATOM 778 C CA . THR A 1 114 ? 9.072 7.165 -24.287 1.00 52.31 114 THR A CA 1
ATOM 779 C C . THR A 1 114 ? 7.729 7.124 -25.022 1.00 52.31 114 THR A C 1
ATOM 781 O O . THR A 1 114 ? 7.152 8.161 -25.333 1.00 52.31 114 THR A O 1
ATOM 784 N N . GLY A 1 115 ? 7.194 5.931 -25.288 1.00 52.22 115 GLY A N 1
ATOM 785 C CA . GLY A 1 115 ? 5.811 5.767 -25.733 1.00 52.22 115 GLY A CA 1
ATOM 786 C C . GLY A 1 115 ? 4.859 5.574 -24.551 1.00 52.22 115 GLY A C 1
ATOM 787 O O . GLY A 1 115 ? 5.266 5.120 -23.487 1.00 52.22 115 GLY A O 1
ATOM 788 N N . THR A 1 116 ? 3.562 5.794 -24.774 1.00 53.75 116 THR A N 1
ATOM 789 C CA . THR A 1 116 ? 2.474 5.241 -23.937 1.00 53.75 116 THR A CA 1
ATOM 790 C C . THR A 1 116 ? 2.439 3.702 -23.947 1.00 53.75 116 THR A C 1
ATOM 792 O O . THR A 1 116 ? 1.581 3.096 -23.311 1.00 53.75 116 THR A O 1
ATOM 795 N N . GLY A 1 117 ? 3.356 3.063 -24.681 1.00 53.38 117 GLY A N 1
ATOM 796 C CA . GLY A 1 117 ? 3.564 1.624 -24.696 1.00 53.38 117 GLY A CA 1
ATOM 797 C C . GLY A 1 117 ? 4.402 1.159 -23.507 1.00 53.38 117 GLY A C 1
ATOM 798 O O . GLY A 1 117 ? 5.440 1.735 -23.187 1.00 53.38 117 GLY A O 1
ATOM 799 N N . ASN A 1 118 ? 3.944 0.083 -22.874 1.00 55.12 118 ASN A N 1
ATOM 800 C CA . ASN A 1 118 ? 4.589 -0.531 -21.720 1.00 55.12 118 ASN A CA 1
ATOM 801 C C . ASN A 1 118 ? 6.061 -0.887 -22.018 1.00 55.12 118 ASN A C 1
ATOM 803 O O . ASN A 1 118 ? 6.333 -1.664 -22.934 1.00 55.12 118 ASN A O 1
ATOM 807 N N . MET A 1 119 ? 7.005 -0.399 -21.199 1.00 64.75 119 MET A N 1
ATOM 808 C CA . MET A 1 119 ? 8.333 -1.018 -21.090 1.00 64.75 119 MET A CA 1
ATOM 809 C C . MET A 1 119 ? 8.142 -2.366 -20.388 1.00 64.75 119 MET A C 1
ATOM 811 O O . MET A 1 119 ? 8.100 -2.441 -19.161 1.00 64.75 119 MET A O 1
ATOM 815 N N . VAL A 1 120 ? 7.953 -3.436 -21.158 1.00 56.84 120 VAL A N 1
ATOM 816 C CA . VAL A 1 120 ? 7.837 -4.787 -20.601 1.00 56.84 120 VAL A CA 1
ATOM 817 C C . VAL A 1 120 ? 9.244 -5.299 -20.301 1.00 56.84 120 VAL A C 1
ATOM 819 O O . VAL A 1 120 ? 9.963 -5.741 -21.192 1.00 56.84 120 VAL A O 1
ATOM 822 N N . LEU A 1 121 ? 9.651 -5.214 -19.035 1.00 64.38 121 LEU A N 1
ATOM 823 C CA . LEU A 1 121 ? 10.884 -5.826 -18.542 1.00 64.38 121 LEU A CA 1
ATOM 824 C C . LEU A 1 121 ? 10.612 -7.327 -18.346 1.00 64.38 121 LEU A C 1
ATOM 826 O O . LEU A 1 121 ? 9.814 -7.711 -17.496 1.00 64.38 121 LEU A O 1
ATOM 830 N N . SER A 1 122 ? 11.226 -8.176 -19.174 1.00 48.78 122 SER A N 1
ATOM 831 C CA . SER A 1 122 ? 10.896 -9.608 -19.313 1.00 48.78 122 SER A CA 1
ATOM 832 C C . SER A 1 122 ? 11.290 -10.493 -18.123 1.00 48.78 122 SER A C 1
ATOM 834 O O . SER A 1 122 ? 10.983 -11.682 -18.106 1.00 48.78 122 SER A O 1
ATOM 836 N N . SER A 1 123 ? 11.968 -9.935 -17.127 1.00 51.50 123 SER A N 1
ATOM 837 C CA . SER A 1 123 ? 12.267 -10.580 -15.850 1.00 51.50 123 SER A CA 1
ATOM 838 C C . SER A 1 123 ? 12.167 -9.536 -14.753 1.00 51.50 123 SER A C 1
ATOM 840 O O . SER A 1 123 ? 12.548 -8.391 -15.001 1.00 51.50 123 SER A O 1
ATOM 842 N N . SER A 1 124 ? 11.681 -9.934 -13.572 1.00 56.66 124 SER A N 1
ATOM 843 C CA . SER A 1 124 ? 11.511 -9.105 -12.375 1.00 56.66 124 SER A CA 1
ATOM 844 C C . SER A 1 124 ? 12.623 -8.072 -12.255 1.00 56.66 124 SER A C 1
ATOM 846 O O . SER A 1 124 ? 13.731 -8.388 -11.820 1.00 56.66 124 SER A O 1
ATOM 848 N N . ALA A 1 125 ? 12.351 -6.844 -12.696 1.00 62.91 125 ALA A N 1
ATOM 849 C CA . ALA A 1 125 ? 13.325 -5.783 -12.576 1.00 62.91 125 ALA A CA 1
ATOM 850 C C . ALA A 1 125 ? 13.645 -5.648 -11.089 1.00 62.91 125 ALA A C 1
ATOM 852 O O . ALA A 1 125 ? 12.732 -5.523 -10.268 1.00 62.91 125 ALA A O 1
ATOM 853 N N . SER A 1 126 ? 14.928 -5.709 -10.733 1.00 63.59 126 SER A N 1
ATOM 854 C CA . SER A 1 126 ? 15.346 -5.284 -9.404 1.00 63.59 126 SER A CA 1
ATOM 855 C C . SER A 1 126 ? 15.164 -3.774 -9.368 1.00 63.59 126 SER A C 1
ATOM 857 O O . SER A 1 126 ? 16.018 -3.003 -9.806 1.00 63.59 126 SER A O 1
ATOM 859 N N . LEU A 1 127 ? 13.970 -3.359 -8.961 1.00 67.69 127 LEU A N 1
ATOM 860 C CA . LEU A 1 127 ? 13.633 -1.965 -8.794 1.00 67.69 127 LEU A CA 1
ATOM 861 C C . LEU A 1 127 ? 14.290 -1.515 -7.490 1.00 67.69 127 LEU A C 1
ATOM 863 O O . LEU A 1 127 ? 13.754 -1.716 -6.401 1.00 67.69 127 LEU A O 1
ATOM 867 N N . VAL A 1 128 ? 15.477 -0.932 -7.596 1.00 60.47 128 VAL A N 1
ATOM 868 C CA . VAL A 1 128 ? 16.146 -0.311 -6.454 1.00 60.47 128 VAL A CA 1
ATOM 869 C C . VAL A 1 128 ? 15.557 1.094 -6.300 1.00 60.47 128 VAL A C 1
ATOM 871 O O . VAL A 1 128 ? 15.898 1.995 -7.059 1.00 60.47 128 VAL A O 1
ATOM 874 N N . SER A 1 129 ? 14.632 1.260 -5.349 1.00 64.06 129 SER A N 1
ATOM 875 C CA . SER A 1 129 ? 13.943 2.528 -5.030 1.00 64.06 129 SER A CA 1
ATOM 876 C C . SER A 1 129 ? 13.018 3.101 -6.127 1.00 64.06 129 SER A C 1
ATOM 878 O O . SER A 1 129 ? 13.150 4.273 -6.485 1.00 64.06 129 SER A O 1
ATOM 880 N N . PRO A 1 130 ? 12.054 2.337 -6.676 1.00 66.31 130 PRO A N 1
ATOM 881 C CA . PRO A 1 130 ? 11.117 2.883 -7.650 1.00 66.31 130 PRO A CA 1
ATOM 882 C C . PRO A 1 130 ? 10.136 3.855 -6.981 1.00 66.31 130 PRO A C 1
ATOM 884 O O . PRO A 1 130 ? 9.445 3.501 -6.025 1.00 66.31 130 PRO A O 1
ATOM 887 N N . THR A 1 131 ? 9.993 5.055 -7.539 1.00 64.94 131 THR A N 1
ATOM 888 C CA . THR A 1 131 ? 8.826 5.903 -7.266 1.00 64.94 131 THR A CA 1
ATOM 889 C C . THR A 1 131 ? 7.740 5.548 -8.275 1.00 64.94 131 THR A C 1
ATOM 891 O O . THR A 1 131 ? 7.855 5.868 -9.456 1.00 64.94 131 THR A O 1
ATOM 894 N N . ILE A 1 132 ? 6.689 4.865 -7.824 1.00 68.81 132 ILE A N 1
ATOM 895 C CA . ILE A 1 132 ? 5.545 4.493 -8.664 1.00 68.81 132 ILE A CA 1
ATOM 896 C C . ILE A 1 132 ? 4.432 5.524 -8.446 1.00 68.81 132 ILE A C 1
ATOM 898 O O . ILE A 1 132 ? 3.631 5.397 -7.523 1.00 68.81 132 ILE A O 1
ATOM 902 N N . THR A 1 133 ? 4.379 6.560 -9.282 1.00 64.38 133 THR A N 1
ATOM 903 C CA . THR A 1 133 ? 3.330 7.592 -9.216 1.00 64.38 133 THR A CA 1
ATOM 904 C C . THR A 1 133 ? 2.231 7.284 -10.229 1.00 64.38 133 THR A C 1
ATOM 906 O O . THR A 1 133 ? 2.484 7.273 -11.429 1.00 64.38 133 THR A O 1
ATOM 909 N N . GLY A 1 134 ? 1.003 7.044 -9.759 1.00 64.00 134 GLY A N 1
ATOM 910 C CA . GLY A 1 134 ? -0.180 6.915 -10.624 1.00 64.00 134 GLY A CA 1
ATOM 911 C C . GLY A 1 134 ? -0.311 5.602 -11.409 1.00 64.00 134 GLY A C 1
ATOM 912 O O . GLY A 1 134 ? -1.221 5.487 -12.227 1.00 64.00 134 GLY A O 1
ATOM 913 N N . ALA A 1 135 ? 0.546 4.603 -11.174 1.00 64.38 135 ALA A N 1
ATOM 914 C CA . ALA A 1 135 ? 0.397 3.293 -11.808 1.00 64.38 135 ALA A CA 1
ATOM 915 C C . ALA A 1 135 ? -0.556 2.390 -11.008 1.00 64.38 135 ALA A C 1
ATOM 917 O O . ALA A 1 135 ? -0.464 2.296 -9.784 1.00 64.38 135 ALA A O 1
ATOM 918 N N . THR A 1 136 ? -1.441 1.679 -11.709 1.00 63.50 136 THR A N 1
ATOM 919 C CA . THR A 1 136 ? -2.222 0.581 -11.121 1.00 63.50 136 THR A CA 1
ATOM 920 C C . THR A 1 136 ? -1.390 -0.695 -11.196 1.00 63.50 136 THR A C 1
ATOM 922 O O . THR A 1 136 ? -1.062 -1.156 -12.287 1.00 63.50 136 THR A O 1
ATOM 925 N N . ILE A 1 137 ? -1.042 -1.275 -10.048 1.00 68.62 137 ILE A N 1
ATOM 926 C CA . ILE A 1 137 ? -0.377 -2.582 -9.990 1.00 68.62 137 ILE A CA 1
ATOM 927 C C . ILE A 1 137 ? -1.467 -3.647 -10.138 1.00 68.62 137 ILE A C 1
ATOM 929 O O . ILE A 1 137 ? -2.173 -3.955 -9.184 1.00 68.62 137 ILE A O 1
ATOM 933 N N . THR A 1 138 ? -1.659 -4.161 -11.353 1.00 62.88 138 THR A N 1
ATOM 934 C CA . THR A 1 138 ? -2.786 -5.051 -11.684 1.00 62.88 138 THR A CA 1
ATOM 935 C C . THR A 1 138 ? -2.515 -6.537 -11.440 1.00 62.88 138 THR A C 1
ATOM 937 O O . THR A 1 138 ? -3.469 -7.306 -11.380 1.00 62.88 138 THR A O 1
ATOM 940 N N . THR A 1 139 ? -1.253 -6.970 -11.308 1.00 52.09 139 THR A N 1
ATOM 941 C CA . THR A 1 139 ? -0.919 -8.413 -11.327 1.00 52.09 139 THR A CA 1
ATOM 942 C C . THR A 1 139 ? 0.184 -8.871 -10.372 1.00 52.09 139 THR A C 1
ATOM 944 O O . THR A 1 139 ? 0.411 -10.073 -10.260 1.00 52.09 139 THR A O 1
ATOM 947 N N . ALA A 1 140 ? 0.861 -7.973 -9.653 1.00 53.66 140 ALA A N 1
ATOM 948 C CA . ALA A 1 140 ? 1.898 -8.371 -8.705 1.00 53.66 140 ALA A CA 1
ATOM 949 C C . ALA A 1 140 ? 1.348 -8.342 -7.278 1.00 53.66 140 ALA A C 1
ATOM 951 O O . ALA A 1 140 ? 0.992 -7.282 -6.764 1.00 53.66 140 ALA A O 1
ATOM 952 N N . SER A 1 141 ? 1.359 -9.491 -6.601 1.00 59.09 141 SER A N 1
ATOM 953 C CA . SER A 1 141 ? 1.549 -9.484 -5.153 1.00 59.09 141 SER A CA 1
ATOM 954 C C . SER A 1 141 ? 2.767 -8.602 -4.866 1.00 59.09 141 SER A C 1
ATOM 956 O O . SER A 1 141 ? 3.876 -8.929 -5.298 1.00 59.09 141 SER A O 1
ATOM 958 N N . LEU A 1 142 ? 2.584 -7.470 -4.189 1.00 66.81 142 LEU A N 1
ATOM 959 C CA . LEU A 1 142 ? 3.702 -6.721 -3.625 1.00 66.81 142 LEU A CA 1
ATOM 960 C C . LEU A 1 142 ? 4.334 -7.619 -2.555 1.00 66.81 142 LEU A C 1
ATOM 962 O O . LEU A 1 142 ? 3.899 -7.630 -1.411 1.00 66.81 142 LEU A O 1
ATOM 966 N N . ASN A 1 143 ? 5.330 -8.421 -2.936 1.00 58.28 143 ASN A N 1
ATOM 967 C CA . ASN A 1 143 ? 6.047 -9.318 -2.026 1.00 58.28 143 ASN A CA 1
ATOM 968 C C . ASN A 1 143 ? 7.136 -8.562 -1.241 1.00 58.28 143 ASN A C 1
ATOM 970 O O . ASN A 1 143 ? 8.259 -9.034 -1.085 1.00 58.28 143 ASN A O 1
ATOM 974 N N . GLY A 1 144 ? 6.822 -7.340 -0.811 1.00 61.03 144 GLY A N 1
ATOM 975 C CA . GLY A 1 144 ? 7.738 -6.431 -0.137 1.00 61.03 144 GLY A CA 1
ATOM 976 C C . GLY A 1 144 ? 6.985 -5.436 0.737 1.00 61.03 144 GLY A C 1
ATOM 977 O O . GLY A 1 144 ? 5.786 -5.215 0.567 1.00 61.03 144 GLY A O 1
ATOM 978 N N . THR A 1 145 ? 7.689 -4.838 1.693 1.00 60.75 145 THR A N 1
ATOM 979 C CA . THR A 1 145 ? 7.094 -3.872 2.614 1.00 60.75 145 THR A CA 1
ATOM 980 C C . THR A 1 145 ? 6.735 -2.586 1.875 1.00 60.75 145 THR A C 1
ATOM 982 O O . THR A 1 145 ? 7.609 -1.800 1.505 1.00 60.75 145 THR A O 1
ATOM 985 N N . VAL A 1 146 ? 5.443 -2.335 1.683 1.00 65.38 146 VAL A N 1
ATOM 986 C CA . VAL A 1 146 ? 4.961 -1.057 1.152 1.00 65.38 146 VAL A CA 1
ATOM 987 C C . VAL A 1 146 ? 4.981 -0.036 2.298 1.00 65.38 146 VAL A C 1
ATOM 989 O O . VAL A 1 146 ? 4.197 -0.147 3.235 1.00 65.38 146 VAL A O 1
ATOM 992 N N . GLY A 1 147 ? 5.906 0.931 2.260 1.00 61.38 147 GLY A N 1
ATOM 993 C CA . GLY A 1 147 ? 5.994 2.005 3.268 1.00 61.38 147 GLY A CA 1
ATOM 994 C C . GLY A 1 147 ? 6.849 1.708 4.514 1.00 61.38 147 GLY A C 1
ATOM 995 O O . GLY A 1 147 ? 6.592 2.280 5.568 1.00 61.38 147 GLY A O 1
ATOM 996 N N . ALA A 1 148 ? 7.860 0.832 4.411 1.00 47.53 148 ALA A N 1
ATOM 997 C CA . ALA A 1 148 ? 8.703 0.381 5.538 1.00 47.53 148 ALA A CA 1
ATOM 998 C C . ALA A 1 148 ? 9.494 1.482 6.258 1.00 47.53 148 ALA A C 1
ATOM 1000 O O . ALA A 1 148 ? 9.799 1.364 7.441 1.00 47.53 148 ALA A O 1
ATOM 1001 N N . THR A 1 149 ? 9.860 2.545 5.552 1.00 46.69 149 THR A N 1
ATOM 1002 C CA . THR A 1 149 ? 10.422 3.745 6.163 1.00 46.69 149 THR A CA 1
ATOM 1003 C C . THR A 1 149 ? 9.269 4.717 6.269 1.00 46.69 149 THR A C 1
ATOM 1005 O O . THR A 1 149 ? 8.771 5.118 5.217 1.00 46.69 149 THR A O 1
ATOM 1008 N N . THR A 1 150 ? 8.817 5.011 7.497 1.00 47.38 150 THR A N 1
ATOM 1009 C CA . THR A 1 150 ? 7.850 6.072 7.850 1.00 47.38 150 THR A CA 1
ATOM 1010 C C . THR A 1 150 ? 7.566 6.966 6.650 1.00 47.38 150 THR A C 1
ATOM 1012 O O . THR A 1 150 ? 8.483 7.702 6.267 1.00 47.38 150 THR A O 1
ATOM 1015 N N . PRO A 1 151 ? 6.406 6.858 5.974 1.00 53.09 151 PRO A N 1
ATOM 1016 C CA . PRO A 1 151 ? 6.198 7.634 4.769 1.00 53.09 151 PRO A CA 1
ATOM 1017 C C . PRO A 1 151 ? 6.328 9.093 5.176 1.00 53.09 151 PRO A C 1
ATOM 1019 O O . PRO A 1 151 ? 5.483 9.607 5.904 1.00 53.09 151 PRO A O 1
ATOM 1022 N N . SER A 1 152 ? 7.434 9.719 4.769 1.00 54.56 152 SER A N 1
ATOM 1023 C CA . SER A 1 152 ? 7.873 11.014 5.296 1.00 54.56 152 SER A CA 1
ATOM 1024 C C . SER A 1 152 ? 6.784 12.082 5.124 1.00 54.56 152 SER A C 1
ATOM 1026 O O . SER A 1 152 ? 6.749 13.053 5.869 1.00 54.56 152 SER A O 1
ATOM 1028 N N . THR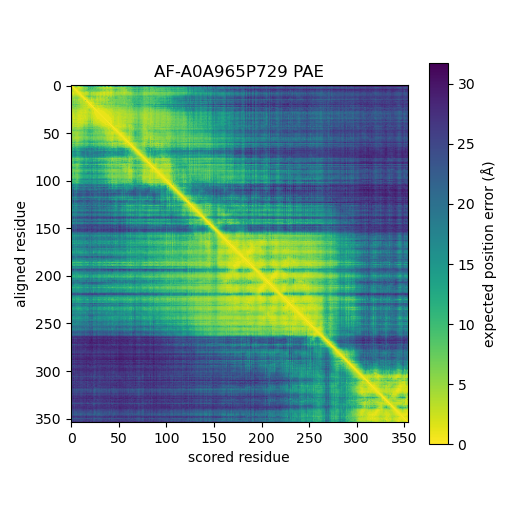 A 1 153 ? 5.822 11.853 4.220 1.00 43.69 153 THR A N 1
ATOM 1029 C CA . THR A 1 153 ? 4.658 12.718 3.985 1.00 43.69 153 THR A CA 1
ATOM 1030 C C . THR A 1 153 ? 3.436 11.996 3.380 1.00 43.69 153 THR A C 1
ATOM 1032 O O . THR A 1 153 ? 2.623 12.626 2.709 1.00 43.69 153 THR A O 1
ATOM 1035 N N . GLY A 1 154 ? 3.250 10.686 3.590 1.00 53.22 154 GLY A N 1
ATOM 1036 C CA . GLY A 1 154 ? 2.177 9.953 2.893 1.00 53.22 154 GLY A CA 1
ATOM 1037 C C . GLY A 1 154 ? 1.718 8.674 3.578 1.00 53.22 154 GLY A C 1
ATOM 1038 O O . GLY A 1 154 ? 2.016 7.580 3.107 1.00 53.22 154 GLY A O 1
ATOM 1039 N N . ALA A 1 155 ? 0.994 8.794 4.691 1.00 64.81 155 ALA A N 1
ATOM 1040 C CA . ALA A 1 155 ? 0.221 7.666 5.205 1.00 64.81 155 ALA A CA 1
ATOM 1041 C C . ALA A 1 155 ? -0.706 7.132 4.098 1.00 64.81 155 ALA A C 1
ATOM 1043 O O . ALA A 1 155 ? -1.220 7.916 3.297 1.00 64.81 155 ALA A O 1
ATOM 1044 N N . PHE A 1 156 ? -0.953 5.819 4.056 1.00 68.88 156 PHE A N 1
ATOM 1045 C CA . PHE A 1 156 ? -2.040 5.297 3.231 1.00 68.88 156 PHE A CA 1
ATOM 1046 C C . PHE A 1 156 ? -3.340 5.966 3.682 1.00 68.88 156 PHE A C 1
ATOM 1048 O O . PHE A 1 156 ? -3.826 5.705 4.780 1.00 68.88 156 PHE A O 1
ATOM 1055 N N . THR A 1 157 ? -3.893 6.850 2.857 1.00 71.69 157 THR A N 1
ATOM 1056 C CA . THR A 1 157 ? -5.179 7.497 3.143 1.00 71.69 157 THR A CA 1
ATOM 1057 C C . THR A 1 157 ? -6.346 6.560 2.851 1.00 71.69 157 THR A C 1
ATOM 1059 O O . THR A 1 157 ? -7.438 6.744 3.383 1.00 71.69 157 THR A O 1
ATOM 1062 N N . THR A 1 158 ? -6.142 5.541 2.009 1.00 74.88 158 THR A N 1
ATOM 1063 C CA . THR A 1 158 ? -7.160 4.543 1.670 1.00 74.88 158 THR A CA 1
ATOM 1064 C C . THR A 1 158 ? -6.511 3.201 1.339 1.00 74.88 158 THR A C 1
ATOM 1066 O O . THR A 1 158 ? -5.573 3.135 0.548 1.00 74.88 158 THR A O 1
ATOM 1069 N N . ILE A 1 159 ? -7.040 2.127 1.928 1.00 80.19 159 ILE A N 1
ATOM 1070 C CA . ILE A 1 159 ? -6.782 0.744 1.519 1.00 80.19 159 ILE A CA 1
ATOM 1071 C C . ILE A 1 159 ? -8.096 0.228 0.933 1.00 80.19 159 ILE A C 1
ATOM 1073 O O . ILE A 1 159 ? -9.064 0.046 1.668 1.00 80.19 159 ILE A O 1
ATOM 1077 N N . THR A 1 160 ? -8.140 0.011 -0.381 1.00 81.38 160 THR A N 1
ATOM 1078 C CA . THR A 1 160 ? -9.309 -0.561 -1.065 1.00 81.38 160 THR A CA 1
ATOM 1079 C C . THR A 1 160 ? -8.974 -1.974 -1.517 1.00 81.38 160 THR A C 1
ATOM 1081 O O . THR A 1 160 ? -8.004 -2.171 -2.245 1.00 81.38 160 THR A O 1
ATOM 1084 N N . ALA A 1 161 ? -9.786 -2.951 -1.118 1.00 83.69 161 ALA A N 1
ATOM 1085 C CA . ALA A 1 161 ? -9.696 -4.328 -1.592 1.00 83.69 161 ALA A CA 1
ATOM 1086 C C . ALA A 1 161 ? -11.043 -4.756 -2.182 1.00 83.69 161 ALA A C 1
ATOM 1088 O O . ALA A 1 161 ? -12.095 -4.441 -1.629 1.00 83.69 161 ALA A O 1
ATOM 1089 N N . SER A 1 162 ? -11.017 -5.476 -3.305 1.00 83.62 162 SER A N 1
ATOM 1090 C CA . SER A 1 162 ? -12.218 -6.083 -3.901 1.00 83.62 162 SER A CA 1
ATOM 1091 C C . SER A 1 162 ? -12.690 -7.334 -3.146 1.00 83.62 162 SER A C 1
ATOM 1093 O O . SER A 1 162 ? -13.790 -7.824 -3.389 1.00 83.62 162 SER A O 1
ATOM 1095 N N . SER A 1 163 ? -11.866 -7.844 -2.228 1.00 88.69 163 SER A N 1
ATOM 1096 C CA . SER A 1 163 ? -12.111 -9.017 -1.388 1.00 88.69 163 SER A CA 1
ATOM 1097 C C . SER A 1 163 ? -11.636 -8.768 0.051 1.00 88.69 163 SER A C 1
ATOM 1099 O O . SER A 1 163 ? -11.299 -7.647 0.429 1.00 88.69 163 SER A O 1
ATOM 1101 N N . THR A 1 164 ? -11.585 -9.820 0.871 1.00 87.56 164 THR A N 1
ATOM 1102 C CA . THR A 1 164 ? -11.076 -9.758 2.246 1.00 87.56 164 THR A CA 1
ATOM 1103 C C . THR A 1 164 ? -9.634 -9.249 2.303 1.00 87.56 164 THR A C 1
ATOM 1105 O O . THR A 1 164 ? -8.763 -9.751 1.593 1.00 87.56 164 THR A O 1
ATOM 1108 N N . VAL A 1 165 ? -9.371 -8.300 3.204 1.00 90.12 165 VAL A N 1
ATOM 1109 C CA . VAL A 1 165 ? -8.011 -7.922 3.608 1.00 90.12 165 VAL A CA 1
ATOM 1110 C C . VAL A 1 165 ? -7.557 -8.891 4.697 1.00 90.12 165 VAL A C 1
ATOM 1112 O O . VAL A 1 165 ? -8.054 -8.838 5.821 1.00 90.12 165 VAL A O 1
ATOM 1115 N N . ALA A 1 166 ? -6.636 -9.796 4.366 1.00 89.38 166 ALA A N 1
ATOM 1116 C CA . ALA A 1 166 ? -6.024 -10.701 5.335 1.00 89.38 166 ALA A CA 1
ATOM 1117 C C . ALA A 1 166 ? -4.721 -10.091 5.870 1.00 89.38 166 ALA A C 1
ATOM 1119 O O . ALA A 1 166 ? -3.795 -9.829 5.105 1.00 89.38 166 ALA A O 1
ATOM 1120 N N . ILE A 1 167 ? -4.641 -9.882 7.184 1.00 88.94 167 ILE A N 1
ATOM 1121 C CA . ILE A 1 167 ? -3.430 -9.401 7.859 1.00 88.94 167 ILE A CA 1
ATOM 1122 C C . ILE A 1 167 ? -2.789 -10.598 8.560 1.00 88.94 167 ILE A C 1
ATOM 1124 O O . ILE A 1 167 ? -3.351 -11.130 9.512 1.00 88.94 167 ILE A O 1
ATOM 1128 N N . SER A 1 168 ? -1.624 -11.031 8.077 1.00 89.06 168 SER A N 1
ATOM 1129 C CA . SER A 1 168 ? -0.797 -12.054 8.731 1.00 89.06 168 SER A CA 1
ATOM 1130 C C . SER A 1 168 ? 0.424 -11.377 9.337 1.00 89.06 168 SER A C 1
ATOM 1132 O O . SER A 1 168 ? 1.184 -10.730 8.621 1.00 89.06 168 SER A O 1
ATOM 1134 N N . SER A 1 169 ? 0.611 -11.502 10.648 1.00 87.31 169 SER A N 1
ATOM 1135 C CA . SER A 1 169 ? 1.737 -10.896 11.355 1.00 87.31 169 SER A CA 1
ATOM 1136 C C . SER A 1 169 ? 2.356 -11.900 12.314 1.00 87.31 169 SER A C 1
ATOM 1138 O O . SER A 1 169 ? 1.644 -12.564 13.060 1.00 87.31 169 SER A O 1
ATOM 1140 N N . ALA A 1 170 ? 3.686 -11.991 12.294 1.00 86.06 170 ALA A N 1
ATOM 1141 C CA . ALA A 1 170 ? 4.464 -12.730 13.289 1.00 86.06 170 ALA A CA 1
ATOM 1142 C C . ALA A 1 170 ? 4.860 -11.849 14.495 1.00 86.06 170 ALA A C 1
ATOM 1144 O O . ALA A 1 170 ? 5.562 -12.310 15.390 1.00 86.06 170 ALA A O 1
ATOM 1145 N N . SER A 1 171 ? 4.458 -10.571 14.502 1.00 88.38 171 SER A N 1
ATOM 1146 C CA . SER A 1 171 ? 4.718 -9.639 15.603 1.00 88.38 171 SER A CA 1
ATOM 1147 C C . SER A 1 171 ? 3.749 -9.869 16.761 1.00 88.38 171 SER A C 1
ATOM 1149 O O . SER A 1 171 ? 2.568 -10.130 16.537 1.00 88.38 171 SER A O 1
ATOM 1151 N N . ALA A 1 172 ? 4.227 -9.649 17.988 1.00 91.06 172 ALA A N 1
ATOM 1152 C CA . ALA A 1 172 ? 3.382 -9.577 19.177 1.00 91.06 172 ALA A CA 1
ATOM 1153 C C . ALA A 1 172 ? 2.278 -8.516 19.042 1.00 91.06 172 ALA A C 1
ATOM 1155 O O . ALA A 1 172 ? 1.167 -8.748 19.482 1.00 91.06 172 ALA A O 1
ATOM 1156 N N . THR A 1 173 ? 2.531 -7.391 18.370 1.00 91.44 173 THR A N 1
ATOM 1157 C CA . THR A 1 173 ? 1.493 -6.397 18.046 1.00 91.44 173 THR A CA 1
ATOM 1158 C C . THR A 1 173 ? 1.129 -6.535 16.572 1.00 91.44 173 THR A C 1
ATOM 1160 O O . THR A 1 173 ? 1.750 -5.908 15.711 1.00 91.44 173 THR A O 1
ATOM 1163 N N . ALA A 1 174 ? 0.156 -7.392 16.261 1.00 92.00 174 ALA A N 1
ATOM 1164 C CA . ALA A 1 174 ? -0.223 -7.717 14.884 1.00 92.00 174 ALA A CA 1
ATOM 1165 C C . ALA A 1 174 ? -0.892 -6.549 14.147 1.00 92.00 174 ALA A C 1
ATOM 1167 O O . ALA A 1 174 ? -0.728 -6.409 12.936 1.00 92.00 174 ALA A O 1
ATOM 1168 N N . LEU A 1 175 ? -1.619 -5.703 14.879 1.00 93.19 175 LEU A N 1
ATOM 1169 C CA . LEU A 1 175 ? -2.249 -4.490 14.371 1.00 93.19 175 LEU A CA 1
ATOM 1170 C C . LEU A 1 175 ? -2.177 -3.400 15.443 1.00 93.19 175 LEU A C 1
ATOM 1172 O O . LEU A 1 175 ? -2.520 -3.652 16.594 1.00 93.19 175 LEU A O 1
ATOM 1176 N N . ALA A 1 176 ? -1.765 -2.191 15.063 1.00 92.50 176 ALA A N 1
ATOM 1177 C CA . ALA A 1 176 ? -1.769 -1.012 15.923 1.00 92.50 176 ALA A CA 1
ATOM 1178 C C . ALA A 1 176 ? -2.389 0.168 15.169 1.00 92.50 176 ALA A C 1
ATOM 1180 O O . ALA A 1 176 ? -1.848 0.628 14.165 1.00 92.50 176 ALA A O 1
ATOM 1181 N N . VAL A 1 177 ? -3.530 0.651 15.650 1.00 91.56 177 VAL A N 1
ATOM 1182 C CA . VAL A 1 177 ? -4.275 1.774 15.075 1.00 91.56 177 VAL A CA 1
ATOM 1183 C C . VAL A 1 177 ? -4.204 2.946 16.044 1.00 91.56 177 VAL A C 1
ATOM 1185 O O . VAL A 1 177 ? -4.564 2.805 17.209 1.00 91.56 177 VAL A O 1
ATOM 1188 N N . GLY A 1 178 ? -3.754 4.110 15.578 1.00 89.31 178 GLY A N 1
ATOM 1189 C CA . GLY A 1 178 ? -3.645 5.334 16.376 1.00 89.31 178 GLY A CA 1
ATOM 1190 C C . GLY A 1 178 ? -2.635 6.316 15.785 1.00 89.31 178 GLY A C 1
ATOM 1191 O O . GLY A 1 178 ? -1.833 5.941 14.930 1.00 89.31 178 GLY A O 1
ATOM 1192 N N . LEU A 1 179 ? -2.654 7.568 16.254 1.00 84.62 179 LEU A N 1
ATOM 1193 C CA . LEU A 1 179 ? -1.786 8.642 15.744 1.00 84.62 179 LEU A CA 1
ATOM 1194 C C . LEU A 1 179 ? -0.288 8.302 15.851 1.00 84.62 179 LEU A C 1
ATOM 1196 O O . LEU A 1 179 ? 0.495 8.667 14.981 1.00 84.62 179 LEU A O 1
ATOM 1200 N N . ASN A 1 180 ? 0.101 7.567 16.896 1.00 84.88 180 ASN A N 1
ATOM 1201 C CA . ASN A 1 180 ? 1.483 7.164 17.164 1.00 84.88 180 ASN A CA 1
ATOM 1202 C C . ASN A 1 180 ? 1.732 5.668 16.879 1.00 84.88 180 ASN A C 1
ATOM 1204 O O . ASN A 1 180 ? 2.694 5.100 17.402 1.00 84.88 180 ASN A O 1
ATOM 1208 N N . GLY A 1 181 ? 0.869 5.018 16.086 1.00 86.81 181 GLY A N 1
ATOM 1209 C CA . GLY A 1 181 ? 1.018 3.617 15.684 1.00 86.81 181 GLY A CA 1
ATOM 1210 C C . GLY A 1 181 ? 1.211 2.667 16.870 1.00 86.81 181 GLY A C 1
ATOM 1211 O O . GLY A 1 181 ? 0.426 2.677 17.815 1.00 86.81 181 GLY A O 1
ATOM 1212 N N . ALA A 1 182 ? 2.268 1.850 16.823 1.00 87.69 182 ALA A N 1
ATOM 1213 C CA . ALA A 1 182 ? 2.570 0.848 17.847 1.00 87.69 182 ALA A CA 1
ATOM 1214 C C . ALA A 1 182 ? 3.048 1.428 19.192 1.00 87.69 182 ALA A C 1
ATOM 1216 O O . ALA A 1 182 ? 2.993 0.718 20.191 1.00 87.69 182 ALA A O 1
ATOM 1217 N N . THR A 1 183 ? 3.495 2.689 19.245 1.00 91.12 183 THR A N 1
ATOM 1218 C CA . THR A 1 183 ? 3.990 3.290 20.494 1.00 91.12 183 THR A CA 1
ATOM 1219 C C . THR A 1 183 ? 2.839 3.615 21.441 1.00 91.12 183 THR A C 1
ATOM 1221 O O . THR A 1 183 ? 2.882 3.225 22.601 1.00 91.12 183 THR A O 1
ATOM 1224 N N . ASN A 1 184 ? 1.794 4.281 20.932 1.00 89.94 184 ASN A N 1
ATOM 1225 C CA . ASN A 1 184 ? 0.578 4.607 21.684 1.00 89.94 184 ASN A CA 1
ATOM 1226 C C . ASN A 1 184 ? -0.661 4.296 20.817 1.00 89.94 184 ASN A C 1
ATOM 1228 O O . ASN A 1 184 ? -1.242 5.218 20.229 1.00 89.94 184 ASN A O 1
ATOM 1232 N N . PRO A 1 185 ? -1.048 3.015 20.672 1.00 93.62 185 PRO A N 1
ATOM 1233 C CA . PRO A 1 185 ? -2.219 2.646 19.889 1.00 93.62 185 PRO A CA 1
ATOM 1234 C C . PRO A 1 185 ? -3.510 3.058 20.608 1.00 93.62 185 PRO A C 1
ATOM 1236 O O . PRO A 1 185 ? -3.641 2.904 21.819 1.00 93.62 185 PRO A O 1
ATOM 1239 N N . ALA A 1 186 ? -4.491 3.540 19.847 1.00 95.06 186 ALA A N 1
ATOM 1240 C CA . ALA A 1 186 ? -5.879 3.658 20.292 1.00 95.06 186 ALA A CA 1
ATOM 1241 C C . ALA A 1 186 ? -6.596 2.296 20.253 1.00 95.06 186 ALA A C 1
ATOM 1243 O O . ALA A 1 186 ? -7.465 2.025 21.075 1.00 95.06 186 ALA A O 1
ATOM 1244 N N . PHE A 1 187 ? -6.211 1.430 19.310 1.00 95.12 187 PHE A N 1
ATOM 1245 C CA . PHE A 1 187 ? -6.640 0.037 19.225 1.00 95.12 187 PHE A CA 1
ATOM 1246 C C . PHE A 1 187 ? -5.450 -0.844 18.846 1.00 95.12 187 PHE A C 1
ATOM 1248 O O . PHE A 1 187 ? -4.714 -0.530 17.908 1.00 95.12 187 PHE A O 1
ATOM 1255 N N . SER A 1 188 ? -5.264 -1.948 19.562 1.00 94.44 188 SER A N 1
ATOM 1256 C CA . SER A 1 188 ? -4.190 -2.905 19.307 1.00 94.44 188 SER A CA 1
ATOM 1257 C C . SER A 1 188 ? -4.716 -4.331 19.296 1.00 94.44 188 SER A C 1
ATOM 1259 O O . SER A 1 188 ? -5.533 -4.695 20.139 1.00 94.44 188 SER A O 1
ATOM 1261 N N . VAL A 1 189 ? -4.192 -5.143 18.383 1.00 95.19 189 VAL A N 1
ATOM 1262 C CA . VAL A 1 189 ? -4.358 -6.598 18.396 1.00 95.19 189 VAL A CA 1
ATOM 1263 C C . VAL A 1 189 ? -3.030 -7.209 18.817 1.00 95.19 189 VAL A C 1
ATOM 1265 O O . VAL A 1 189 ? -2.035 -7.078 18.100 1.00 95.19 189 VAL A O 1
ATOM 1268 N N . ASP A 1 190 ? -3.031 -7.845 19.986 1.00 93.44 190 ASP A N 1
ATOM 1269 C CA . ASP A 1 190 ? -1.909 -8.632 20.488 1.00 93.44 190 ASP A CA 1
ATOM 1270 C C . ASP A 1 190 ? -2.004 -10.054 19.918 1.00 93.44 190 ASP A C 1
ATOM 1272 O O . ASP A 1 190 ? -3.042 -10.703 20.031 1.00 93.44 190 ASP A O 1
ATOM 1276 N N . ALA A 1 191 ? -0.935 -10.508 19.270 1.00 91.62 191 ALA A N 1
ATOM 1277 C CA . ALA A 1 191 ? -0.783 -11.840 18.712 1.00 91.62 191 ALA A CA 1
ATOM 1278 C C . ALA A 1 191 ? 0.474 -12.561 19.238 1.00 91.62 191 ALA A C 1
ATOM 1280 O O . ALA A 1 191 ? 1.014 -13.446 18.577 1.00 91.62 191 ALA A O 1
ATOM 1281 N N . SER A 1 192 ? 0.956 -12.182 20.423 1.00 90.81 192 SER A N 1
ATOM 1282 C CA . SER A 1 192 ? 2.183 -12.702 21.045 1.00 90.81 192 SER A CA 1
ATOM 1283 C C . SER A 1 192 ? 2.147 -14.194 21.388 1.00 90.81 192 SER A C 1
ATOM 1285 O O . SER A 1 192 ? 3.199 -14.797 21.604 1.00 90.81 192 SER A O 1
ATOM 1287 N N . THR A 1 193 ? 0.968 -14.819 21.417 1.00 88.25 193 THR A N 1
ATOM 1288 C CA . THR A 1 193 ? 0.846 -16.263 21.648 1.00 88.25 193 THR A CA 1
ATOM 1289 C C . THR A 1 193 ? 1.132 -17.033 20.354 1.00 88.25 193 THR A C 1
ATOM 1291 O O . THR A 1 193 ? 0.502 -16.802 19.321 1.00 88.25 193 THR A O 1
ATOM 1294 N N . ALA A 1 194 ? 2.078 -17.976 20.393 1.00 79.50 194 ALA A N 1
ATOM 1295 C CA . ALA A 1 194 ? 2.365 -18.844 19.252 1.00 79.50 194 ALA A CA 1
ATOM 1296 C C . ALA A 1 194 ? 1.164 -19.762 18.956 1.00 79.50 194 ALA A C 1
ATOM 1298 O O . ALA A 1 194 ? 0.626 -20.387 19.868 1.00 79.50 194 ALA A O 1
ATOM 1299 N N . SER A 1 195 ? 0.758 -19.859 17.685 1.00 81.00 195 SER A N 1
ATOM 1300 C CA . SER A 1 195 ? -0.348 -20.720 17.227 1.00 81.00 195 SER A CA 1
ATOM 1301 C C . SER A 1 195 ? -1.700 -20.442 17.904 1.00 81.00 195 SER A C 1
ATOM 1303 O O . SER A 1 195 ? -2.367 -21.357 18.383 1.00 81.00 195 SER A O 1
ATOM 1305 N N . GLN A 1 196 ? -2.122 -19.175 17.940 1.00 85.19 196 GLN A N 1
ATOM 1306 C CA . GLN A 1 196 ? -3.442 -18.793 18.459 1.00 85.19 196 GLN A CA 1
ATOM 1307 C C . GLN A 1 196 ? -4.578 -19.495 17.705 1.00 85.19 196 GLN A C 1
ATOM 1309 O O . GLN A 1 196 ? -4.813 -19.226 16.528 1.00 85.19 196 GLN A O 1
ATOM 1314 N N . ALA A 1 197 ? -5.296 -20.374 18.406 1.00 88.38 197 ALA A N 1
ATOM 1315 C CA . ALA A 1 197 ? -6.547 -20.967 17.933 1.00 88.38 197 ALA A CA 1
ATOM 1316 C C . ALA A 1 197 ? -7.765 -20.119 18.328 1.00 88.38 197 ALA A C 1
ATOM 1318 O O . ALA A 1 197 ? -8.753 -20.076 17.594 1.00 88.38 197 ALA A O 1
ATOM 1319 N N . ALA A 1 198 ? -7.668 -19.427 19.469 1.00 93.12 198 ALA A N 1
ATOM 1320 C CA . ALA A 1 198 ? -8.716 -18.572 19.994 1.00 93.12 198 ALA A CA 1
ATOM 1321 C C . ALA A 1 198 ? -8.555 -17.105 19.553 1.00 93.12 198 ALA A C 1
ATOM 1323 O O . ALA A 1 198 ? -7.441 -16.621 19.366 1.00 93.12 198 ALA A O 1
ATOM 1324 N N . GLY A 1 199 ? -9.663 -16.377 19.434 1.00 94.00 199 GLY A N 1
ATOM 1325 C CA . GLY A 1 199 ? -9.684 -14.964 19.067 1.00 94.00 199 GLY A CA 1
ATOM 1326 C C . GLY A 1 199 ? -11.037 -14.307 19.322 1.00 94.00 199 GLY A C 1
ATOM 1327 O O . GLY A 1 199 ? -11.943 -14.913 19.892 1.00 94.00 199 GLY A O 1
ATOM 1328 N N . ILE A 1 200 ? -11.176 -13.056 18.886 1.00 95.75 200 ILE A N 1
ATOM 1329 C CA . ILE A 1 200 ? -12.433 -12.305 18.947 1.00 95.75 200 ILE A CA 1
ATOM 1330 C C . ILE A 1 200 ? -12.923 -12.076 17.523 1.00 95.75 200 ILE A C 1
ATOM 1332 O O . ILE A 1 200 ? -12.203 -11.542 16.680 1.00 95.75 200 ILE A O 1
ATOM 1336 N N . ARG A 1 201 ? -14.183 -12.419 17.269 1.00 95.12 201 ARG A N 1
ATOM 1337 C CA . ARG A 1 201 ? -14.894 -12.073 16.042 1.00 95.12 201 ARG A CA 1
ATOM 1338 C C . ARG A 1 201 ? -15.924 -10.997 16.335 1.00 95.12 201 ARG A C 1
ATOM 1340 O O . ARG A 1 201 ? -16.745 -11.140 17.238 1.00 95.12 201 ARG A O 1
ATOM 1347 N N . ILE A 1 202 ? -15.901 -9.950 15.518 1.00 95.94 202 ILE A N 1
ATOM 1348 C CA . ILE A 1 202 ? -16.895 -8.878 15.523 1.00 95.94 202 ILE A CA 1
ATOM 1349 C C . ILE A 1 202 ? -17.714 -9.013 14.242 1.00 95.94 202 ILE A C 1
ATOM 1351 O O . ILE A 1 202 ? -17.158 -9.048 13.144 1.00 95.94 202 ILE A O 1
ATOM 1355 N N . VAL A 1 203 ? -19.031 -9.136 14.379 1.00 95.88 203 VAL A N 1
ATOM 1356 C CA . VAL A 1 203 ? -19.957 -9.347 13.263 1.00 95.88 203 VAL A CA 1
ATOM 1357 C C . VAL A 1 203 ? -20.877 -8.144 13.157 1.00 95.88 203 VAL A C 1
ATOM 1359 O O . VAL A 1 203 ? -21.662 -7.879 14.065 1.00 95.88 203 VAL A O 1
ATOM 1362 N N . GLY A 1 204 ? -20.774 -7.420 12.042 1.00 95.38 204 GLY A N 1
ATOM 1363 C CA . GLY A 1 204 ? -21.740 -6.386 11.684 1.00 95.38 204 GLY A CA 1
ATOM 1364 C C . GLY A 1 204 ? -23.107 -6.987 11.352 1.00 95.38 204 GLY A C 1
ATOM 1365 O O . GLY A 1 204 ? -23.221 -8.168 11.035 1.00 95.38 204 GLY A O 1
ATOM 1366 N N . SER A 1 205 ? -24.143 -6.160 11.396 1.00 96.31 205 SER A N 1
ATOM 1367 C CA . SER A 1 205 ? -25.503 -6.554 11.035 1.00 96.31 205 SER A CA 1
ATOM 1368 C C . SER A 1 205 ? -26.145 -5.482 10.162 1.00 96.31 205 SER A C 1
ATOM 1370 O O . SER A 1 205 ? -25.767 -4.312 10.220 1.00 96.31 205 SER A O 1
ATOM 1372 N N . ASN A 1 206 ? -27.147 -5.877 9.379 1.00 94.25 206 ASN A N 1
ATOM 1373 C CA . ASN A 1 206 ? -28.038 -4.956 8.682 1.00 94.25 206 ASN A CA 1
ATOM 1374 C C . ASN A 1 206 ? -28.733 -4.025 9.691 1.00 94.25 206 ASN A C 1
ATOM 1376 O O . ASN A 1 206 ? -28.895 -4.381 10.864 1.00 94.25 206 ASN A O 1
ATOM 1380 N N . THR A 1 207 ? -29.174 -2.856 9.220 1.00 96.06 207 THR A N 1
ATOM 1381 C CA . THR A 1 207 ? -29.922 -1.879 10.023 1.00 96.06 207 THR A CA 1
ATOM 1382 C C . THR A 1 207 ? -31.069 -2.548 10.783 1.00 96.06 207 THR A C 1
ATOM 1384 O O . THR A 1 207 ? -31.907 -3.214 10.181 1.00 96.06 207 THR A O 1
ATOM 1387 N N . GLY A 1 208 ? -31.098 -2.367 12.107 1.00 90.88 208 GLY A N 1
ATOM 1388 C CA . GLY A 1 208 ? -32.105 -2.946 13.006 1.00 90.88 208 GLY A CA 1
ATOM 1389 C C . GLY A 1 208 ? -31.796 -4.355 13.528 1.00 90.88 208 GLY A C 1
ATOM 1390 O O . GLY A 1 208 ? -32.520 -4.835 14.394 1.00 90.88 208 GLY A O 1
ATOM 1391 N N . GLY A 1 209 ? -30.741 -5.016 13.043 1.00 93.69 209 GLY A N 1
ATOM 1392 C CA . GLY A 1 209 ? -30.288 -6.297 13.588 1.00 93.69 209 GLY A CA 1
ATOM 1393 C C . GLY A 1 209 ? -29.218 -6.159 14.680 1.00 93.69 209 GLY A C 1
ATOM 1394 O O . GLY A 1 209 ? -28.852 -5.057 15.093 1.00 93.69 209 GLY A O 1
ATOM 1395 N N . THR A 1 210 ? -28.701 -7.298 15.142 1.00 93.31 210 THR A N 1
ATOM 1396 C CA . THR A 1 210 ? -27.769 -7.374 16.276 1.00 93.31 210 THR A CA 1
ATOM 1397 C C . THR A 1 210 ? -26.325 -7.474 15.795 1.00 93.31 210 THR A C 1
ATOM 1399 O O . THR A 1 210 ? -25.922 -8.491 15.235 1.00 93.31 210 THR A O 1
ATOM 1402 N N . VAL A 1 211 ? -25.522 -6.442 16.056 1.00 96.38 211 VAL A N 1
ATOM 1403 C CA . VAL A 1 211 ? -24.056 -6.547 15.980 1.00 96.38 211 VAL A CA 1
ATOM 1404 C C . VAL A 1 211 ? -23.581 -7.443 17.123 1.00 96.38 211 VAL A C 1
ATOM 1406 O O . VAL A 1 211 ? -24.031 -7.282 18.257 1.00 96.38 211 VAL A O 1
ATOM 1409 N N . ALA A 1 212 ? -22.680 -8.380 16.841 1.00 96.25 212 ALA A N 1
ATOM 1410 C CA . ALA A 1 212 ? -22.208 -9.348 17.826 1.00 96.25 212 ALA A CA 1
ATOM 1411 C C . ALA A 1 212 ? -20.693 -9.270 18.022 1.00 96.25 212 ALA A C 1
ATOM 1413 O O . ALA A 1 212 ? -19.938 -9.057 17.073 1.00 96.25 212 ALA A O 1
ATOM 1414 N N . ILE A 1 213 ? -20.260 -9.504 19.259 1.00 96.38 213 ILE A N 1
ATOM 1415 C CA . ILE A 1 213 ? -18.872 -9.792 19.610 1.00 96.38 213 ILE A CA 1
ATOM 1416 C C . ILE A 1 213 ? -18.868 -11.183 20.235 1.00 96.38 213 ILE A C 1
ATOM 1418 O O . ILE A 1 213 ? -19.624 -11.444 21.169 1.00 96.38 213 ILE A O 1
ATOM 1422 N N . SER A 1 214 ? -18.055 -12.086 19.700 1.00 94.69 214 SER A N 1
ATOM 1423 C CA . SER A 1 214 ? -17.987 -13.479 20.144 1.00 94.69 214 SER A CA 1
ATOM 1424 C C . SER A 1 214 ? -16.547 -13.962 20.174 1.00 94.69 214 SER A C 1
ATOM 1426 O O . SER A 1 214 ? -15.766 -13.606 19.289 1.00 94.69 214 SER A O 1
ATOM 1428 N N . ALA A 1 215 ? -16.212 -14.830 21.126 1.00 95.44 215 ALA A N 1
ATOM 1429 C CA . ALA A 1 215 ? -14.983 -15.604 21.039 1.00 95.44 215 ALA A CA 1
ATOM 1430 C C . ALA A 1 215 ? -15.072 -16.600 19.869 1.00 95.44 215 ALA A C 1
ATOM 1432 O O . ALA A 1 215 ? -16.131 -17.169 19.599 1.00 95.44 215 ALA A O 1
ATOM 1433 N N . THR A 1 216 ? -13.963 -16.802 19.171 1.00 94.00 216 THR A N 1
ATOM 1434 C CA . THR A 1 216 ? -13.781 -17.874 18.188 1.00 94.00 216 THR A CA 1
ATOM 1435 C C . THR A 1 216 ? -12.681 -18.782 18.673 1.00 94.00 216 THR A C 1
ATOM 1437 O O . THR A 1 216 ? -11.675 -18.264 19.130 1.00 94.00 216 THR A O 1
ATOM 1440 N N . ASP A 1 217 ? -12.846 -20.089 18.542 1.00 94.31 217 ASP A N 1
ATOM 1441 C CA . ASP A 1 217 ? -11.821 -21.095 18.808 1.00 94.31 217 ASP A CA 1
ATOM 1442 C C . ASP A 1 217 ? -12.193 -22.369 18.039 1.00 94.31 217 ASP A C 1
ATOM 1444 O O . ASP A 1 217 ? -13.341 -22.553 17.632 1.00 94.31 217 ASP A O 1
ATOM 1448 N N . SER A 1 218 ? -11.215 -23.239 17.819 1.00 91.88 218 SER A N 1
ATOM 1449 C CA . SER A 1 218 ? -11.426 -24.602 17.329 1.00 91.88 218 SER A CA 1
ATOM 1450 C C . SER A 1 218 ? -11.942 -25.559 18.417 1.00 91.88 218 SER A C 1
ATOM 1452 O O . SER A 1 218 ? -12.488 -26.614 18.094 1.00 91.88 218 SER A O 1
ATOM 1454 N N . GLY A 1 219 ? -11.777 -25.200 19.697 1.00 88.12 219 GLY A N 1
ATOM 1455 C CA . GLY A 1 219 ? -12.334 -25.907 20.853 1.00 88.12 219 GLY A CA 1
ATOM 1456 C C . GLY A 1 219 ? -13.789 -25.532 21.177 1.00 88.12 219 GLY A C 1
ATOM 1457 O O . GLY A 1 219 ? -14.393 -24.676 20.538 1.00 88.12 219 GLY A O 1
ATOM 1458 N N . SER A 1 220 ? -14.377 -26.180 22.190 1.00 83.06 220 SER A N 1
ATOM 1459 C CA . SER A 1 220 ? -15.802 -26.012 22.521 1.00 83.06 220 SER A CA 1
ATOM 1460 C C . SER A 1 220 ? -16.120 -24.867 23.492 1.00 83.06 220 SER A C 1
ATOM 1462 O O . SER A 1 220 ? -17.245 -24.378 23.470 1.00 83.06 220 SER A O 1
ATOM 1464 N N . ASN A 1 221 ? -15.179 -24.443 24.349 1.00 86.00 221 ASN A N 1
ATOM 1465 C CA . ASN A 1 221 ? -15.433 -23.473 25.426 1.00 86.00 221 ASN A CA 1
ATOM 1466 C C . ASN A 1 221 ? -14.274 -22.474 25.573 1.00 86.00 221 ASN A C 1
ATOM 1468 O O . ASN A 1 221 ? -13.280 -22.777 26.234 1.00 86.00 221 ASN A O 1
ATOM 1472 N N . THR A 1 222 ? -14.429 -21.269 25.031 1.00 94.50 222 THR A N 1
ATOM 1473 C CA . THR A 1 222 ? -13.432 -20.196 25.171 1.00 94.50 222 THR A CA 1
ATOM 1474 C C . THR A 1 222 ? -14.031 -19.050 25.964 1.00 94.50 222 THR A C 1
ATOM 1476 O O . THR A 1 222 ? -15.073 -18.501 25.603 1.00 94.50 222 THR A O 1
ATOM 1479 N N . ASN A 1 223 ? -13.367 -18.685 27.056 1.00 93.25 223 ASN A N 1
ATOM 1480 C CA . ASN A 1 223 ? -13.772 -17.541 27.860 1.00 93.25 223 ASN A CA 1
ATOM 1481 C C . ASN A 1 223 ? -13.372 -16.239 27.156 1.00 93.25 223 ASN A C 1
ATOM 1483 O O . ASN A 1 223 ? -12.315 -16.160 26.532 1.00 93.25 223 ASN A O 1
ATOM 1487 N N . MET A 1 224 ? -14.202 -15.208 27.300 1.00 95.38 224 MET A N 1
ATOM 1488 C CA . MET A 1 224 ? -13.871 -13.840 26.914 1.00 95.38 224 MET A CA 1
ATOM 1489 C C . MET A 1 224 ? -13.780 -12.988 28.176 1.00 95.38 224 MET A C 1
ATOM 1491 O O . MET A 1 224 ? -14.719 -12.965 28.971 1.00 95.38 224 MET A O 1
ATOM 1495 N N . THR A 1 225 ? -12.672 -12.273 28.329 1.00 95.88 225 THR A N 1
ATOM 1496 C CA . THR A 1 225 ? -12.456 -11.332 29.431 1.00 95.88 225 THR A CA 1
ATOM 1497 C C . THR A 1 225 ? -12.485 -9.906 28.888 1.00 95.88 225 THR A C 1
ATOM 1499 O O . THR A 1 225 ? -11.921 -9.638 27.827 1.00 95.88 225 THR A O 1
ATOM 1502 N N . ILE A 1 226 ? -13.155 -8.993 29.595 1.00 95.62 226 ILE A N 1
ATOM 1503 C CA . ILE A 1 226 ? -13.241 -7.569 29.247 1.00 95.62 226 ILE A CA 1
ATOM 1504 C C . ILE A 1 226 ? -12.976 -6.772 30.518 1.00 95.62 226 ILE A C 1
ATOM 1506 O O . ILE A 1 226 ? -13.819 -6.751 31.410 1.00 95.62 226 ILE A O 1
ATOM 1510 N N . ASP A 1 227 ? -11.836 -6.088 30.565 1.00 95.38 227 ASP A N 1
ATOM 1511 C CA . ASP A 1 227 ? -11.390 -5.363 31.752 1.00 95.38 227 ASP A CA 1
ATOM 1512 C C . ASP A 1 227 ? -10.986 -3.927 31.419 1.00 95.38 227 ASP A C 1
ATOM 1514 O O . ASP A 1 227 ? -10.438 -3.631 30.353 1.00 95.38 227 ASP A O 1
ATOM 1518 N N . ALA A 1 228 ? -11.209 -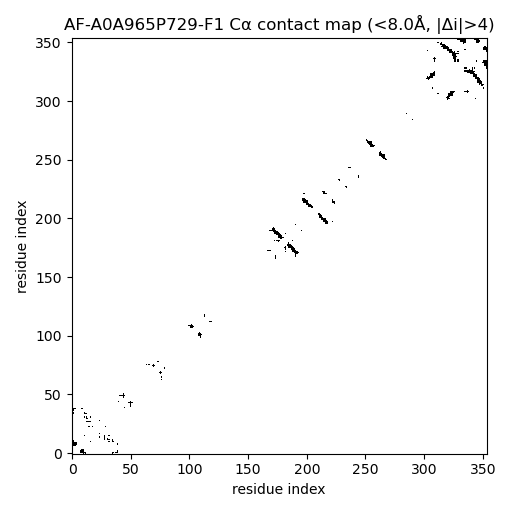3.029 32.377 1.00 95.81 228 ALA A N 1
ATOM 1519 C CA . ALA A 1 228 ? -10.577 -1.719 32.388 1.00 95.81 228 ALA A CA 1
ATOM 1520 C C . ALA A 1 228 ? -9.200 -1.807 33.066 1.00 95.81 228 ALA A C 1
ATOM 1522 O O . ALA A 1 228 ? -8.963 -2.631 33.948 1.00 95.81 228 ALA A O 1
ATOM 1523 N N . LYS A 1 229 ? -8.271 -0.928 32.686 1.00 94.00 229 LYS A N 1
ATOM 1524 C CA . LYS A 1 229 ? -6.945 -0.876 33.314 1.00 94.00 229 LYS A CA 1
ATOM 1525 C C . LYS A 1 229 ? -7.020 -0.200 34.692 1.00 94.00 229 LYS A C 1
ATOM 1527 O O . LYS A 1 229 ? -7.479 0.936 34.798 1.00 94.00 229 LYS A O 1
ATOM 1532 N N . GLY A 1 230 ? -6.482 -0.846 35.729 1.00 94.81 230 GLY A N 1
ATOM 1533 C CA . GLY A 1 230 ? -6.335 -0.256 37.068 1.00 94.81 230 GLY A CA 1
ATOM 1534 C C . GLY A 1 230 ? -7.676 0.010 37.761 1.00 94.81 230 GLY A C 1
ATOM 1535 O O . GLY A 1 230 ? -8.493 -0.892 37.880 1.00 94.81 230 GLY A O 1
ATOM 1536 N N . THR A 1 231 ? -7.900 1.245 38.220 1.00 93.25 231 THR A N 1
ATOM 1537 C CA . THR A 1 231 ? -9.166 1.696 38.839 1.00 93.25 231 THR A CA 1
ATOM 1538 C C . THR A 1 231 ? -10.213 2.157 37.819 1.00 93.25 231 THR A C 1
ATOM 1540 O O . THR A 1 231 ? -11.222 2.756 38.194 1.00 93.25 231 THR A O 1
ATOM 1543 N N . GLY A 1 232 ? -9.966 1.929 36.526 1.00 95.00 232 GLY A N 1
ATOM 1544 C CA . GLY A 1 232 ? -10.924 2.240 35.474 1.00 95.00 232 GLY A CA 1
ATOM 1545 C C . GLY A 1 232 ? -12.237 1.477 35.654 1.00 95.00 232 GLY A C 1
ATOM 1546 O O . GLY A 1 232 ? -12.284 0.403 36.249 1.00 95.00 232 GLY A O 1
ATOM 1547 N N . THR A 1 233 ? -13.317 2.034 35.118 1.00 94.44 233 THR A N 1
ATOM 1548 C CA . THR A 1 233 ? -14.642 1.410 35.134 1.00 94.44 233 THR A CA 1
ATOM 1549 C C . THR A 1 233 ? -14.980 0.864 33.752 1.00 94.44 233 THR A C 1
ATOM 1551 O O . THR A 1 233 ? -14.677 1.485 32.733 1.00 94.44 233 THR A O 1
ATOM 1554 N N . LEU A 1 234 ? -15.627 -0.302 33.706 1.00 94.56 234 LEU A N 1
ATOM 1555 C CA . LEU A 1 234 ? -16.264 -0.803 32.493 1.00 94.56 234 LEU A CA 1
ATOM 1556 C C . LEU A 1 234 ? -17.726 -0.355 32.492 1.00 94.56 234 LEU A C 1
ATOM 1558 O O . LEU A 1 234 ? -18.522 -0.802 33.316 1.00 94.56 234 LEU A O 1
ATOM 1562 N N . VAL A 1 235 ? -18.084 0.526 31.562 1.00 94.81 235 VAL A N 1
ATOM 1563 C CA . VAL A 1 235 ? -19.464 0.988 31.383 1.00 94.81 235 VAL A CA 1
ATOM 1564 C C . VAL A 1 235 ? -20.104 0.200 30.244 1.00 94.81 235 VAL A C 1
ATOM 1566 O O . VAL A 1 235 ? -19.721 0.358 29.087 1.00 94.81 235 VAL A O 1
ATOM 1569 N N . ILE A 1 236 ? -21.103 -0.626 30.556 1.00 95.06 236 ILE A N 1
ATOM 1570 C CA . ILE A 1 236 ? -21.898 -1.350 29.555 1.00 95.06 236 ILE A CA 1
ATOM 1571 C C . ILE A 1 236 ? -23.212 -0.604 29.364 1.00 95.06 236 ILE A C 1
ATOM 1573 O O . ILE A 1 236 ? -23.925 -0.345 30.328 1.00 95.06 236 ILE A O 1
ATOM 1577 N N . ALA A 1 237 ? -23.523 -0.265 28.111 1.00 93.81 237 ALA A N 1
ATOM 1578 C CA . ALA A 1 237 ? -24.784 0.364 27.722 1.00 93.81 237 ALA A CA 1
ATOM 1579 C C . ALA A 1 237 ? -25.090 1.708 28.428 1.00 93.81 237 ALA A C 1
ATOM 1581 O O . ALA A 1 237 ? -26.251 2.079 28.553 1.00 93.81 237 ALA A O 1
ATOM 1582 N N . GLY A 1 238 ? -24.069 2.481 28.823 1.00 93.19 238 GLY A N 1
ATOM 1583 C CA . GLY A 1 238 ? -24.247 3.753 29.548 1.00 93.19 238 GLY A CA 1
ATOM 1584 C C . GLY A 1 238 ? -25.020 4.848 28.795 1.00 93.19 238 GLY A C 1
ATOM 1585 O O . GLY A 1 238 ? -25.521 5.776 29.420 1.00 93.19 238 GLY A O 1
ATOM 1586 N N . THR A 1 239 ? -25.131 4.747 27.468 1.00 94.50 239 THR A N 1
ATOM 1587 C CA . THR A 1 239 ? -25.957 5.632 26.619 1.00 94.50 239 THR A CA 1
ATOM 1588 C C . THR A 1 239 ? -27.243 4.963 26.129 1.00 94.50 239 THR A C 1
ATOM 1590 O O . THR A 1 239 ? -28.102 5.630 25.559 1.00 94.50 239 THR A O 1
ATOM 1593 N N . SER A 1 240 ? -27.370 3.645 26.295 1.00 93.69 240 SER A N 1
ATOM 1594 C CA . SER A 1 240 ? -28.535 2.894 25.830 1.00 93.69 240 SER A CA 1
ATOM 1595 C C . SER A 1 240 ? -29.742 3.195 26.712 1.00 93.69 240 SER A C 1
ATOM 1597 O O . SER A 1 240 ? -29.620 3.272 27.931 1.00 93.69 240 SER A O 1
ATOM 1599 N N . THR A 1 241 ? -30.925 3.296 26.110 1.00 93.88 241 THR A N 1
ATOM 1600 C CA . THR A 1 241 ? -32.205 3.341 26.837 1.00 93.88 241 THR A CA 1
ATOM 1601 C C . THR A 1 241 ? -32.843 1.960 26.994 1.00 93.88 241 THR A C 1
ATOM 1603 O O . THR A 1 241 ? -33.820 1.806 27.724 1.00 93.88 241 THR A O 1
ATOM 1606 N N . GLY A 1 242 ? -32.308 0.952 26.297 1.00 92.62 242 GLY A N 1
ATOM 1607 C CA . GLY A 1 242 ? -32.750 -0.434 26.401 1.00 92.62 242 GLY A CA 1
ATOM 1608 C C . GLY A 1 242 ? -32.170 -1.150 27.621 1.00 92.62 242 GLY A C 1
ATOM 1609 O O . GLY A 1 242 ? -31.210 -0.694 28.242 1.00 92.62 242 GLY A O 1
ATOM 1610 N N . ALA A 1 243 ? -32.736 -2.313 27.941 1.00 92.88 243 ALA A N 1
ATOM 1611 C CA . ALA A 1 243 ? -32.242 -3.158 29.021 1.00 92.88 243 ALA A CA 1
ATOM 1612 C C . ALA A 1 243 ? -30.895 -3.816 28.674 1.00 92.88 243 ALA A C 1
ATOM 1614 O O . ALA A 1 243 ? -30.627 -4.157 27.521 1.00 92.88 243 ALA A O 1
ATOM 1615 N N . ILE A 1 244 ? -30.084 -4.073 29.702 1.00 94.50 244 ILE A N 1
ATOM 1616 C CA . ILE A 1 244 ? -28.956 -5.006 29.621 1.00 94.50 244 ILE A CA 1
ATOM 1617 C C . ILE A 1 244 ? -29.484 -6.385 30.012 1.00 94.50 244 ILE A C 1
ATOM 1619 O O . ILE A 1 244 ? -29.910 -6.591 31.148 1.00 94.50 244 ILE A O 1
ATOM 1623 N N . THR A 1 245 ? -29.472 -7.334 29.077 1.00 93.31 245 THR A N 1
ATOM 1624 C CA . THR A 1 245 ? -29.939 -8.703 29.327 1.00 93.31 245 THR A CA 1
ATOM 1625 C C . THR A 1 245 ? -28.759 -9.656 29.472 1.00 93.31 245 THR A C 1
ATOM 1627 O O . THR A 1 245 ? -28.030 -9.906 28.516 1.00 93.31 245 THR A O 1
ATOM 1630 N N . LEU A 1 246 ? -28.610 -10.236 30.663 1.00 92.81 246 LEU A N 1
ATOM 1631 C CA . LEU A 1 246 ? -27.689 -11.336 30.944 1.00 92.81 246 LEU A CA 1
ATOM 1632 C C . LEU A 1 246 ? -28.528 -12.605 31.121 1.00 92.81 246 LEU A C 1
ATOM 1634 O O . LEU A 1 246 ? -29.260 -12.743 32.096 1.00 92.81 246 LEU A O 1
ATOM 1638 N N . THR A 1 247 ? -28.490 -13.503 30.138 1.00 93.12 247 THR A N 1
ATOM 1639 C CA . THR A 1 247 ? -29.421 -14.647 30.065 1.00 93.12 247 THR A CA 1
ATOM 1640 C C . THR A 1 247 ? -29.004 -15.845 30.916 1.00 93.12 247 THR A C 1
ATOM 1642 O O . THR A 1 247 ? -29.821 -16.725 31.181 1.00 93.12 247 THR A O 1
ATOM 1645 N N . ARG A 1 248 ? -27.739 -15.904 31.340 1.00 92.62 248 ARG A N 1
ATOM 1646 C CA . ARG A 1 248 ? -27.202 -16.960 32.209 1.00 92.62 248 ARG A CA 1
ATOM 1647 C C . ARG A 1 248 ? -26.929 -16.416 33.610 1.00 92.62 248 ARG A C 1
ATOM 1649 O O . ARG A 1 248 ? -26.918 -15.205 33.829 1.00 92.62 248 ARG A O 1
ATOM 1656 N N . ALA A 1 249 ? -26.690 -17.328 34.553 1.00 88.00 249 ALA A N 1
ATOM 1657 C CA . ALA A 1 249 ? -26.289 -16.969 35.909 1.00 88.00 249 ALA A CA 1
ATOM 1658 C C . ALA A 1 249 ? -25.075 -16.024 35.880 1.00 88.00 249 ALA A C 1
ATOM 1660 O O . ALA A 1 249 ? -24.078 -16.309 35.217 1.00 88.00 249 ALA A O 1
ATOM 1661 N N . THR A 1 250 ? -25.188 -14.902 36.590 1.00 89.31 250 THR A N 1
ATOM 1662 C CA . THR A 1 250 ? -24.137 -13.888 36.714 1.00 89.31 250 THR A CA 1
ATOM 1663 C C . THR A 1 250 ? -23.606 -13.918 38.140 1.00 89.31 250 THR A C 1
ATOM 1665 O O . THR A 1 250 ? -24.382 -13.804 39.087 1.00 89.31 250 THR A O 1
ATOM 1668 N N . THR A 1 251 ? -22.294 -14.069 38.296 1.00 87.31 251 THR A N 1
ATOM 1669 C CA . THR A 1 251 ? -21.636 -14.060 39.607 1.00 87.31 251 THR A CA 1
ATOM 1670 C C . THR A 1 251 ? -21.038 -12.683 39.866 1.00 87.31 251 THR A C 1
ATOM 1672 O O . THR A 1 251 ? -20.230 -12.204 39.075 1.00 87.31 251 THR A O 1
ATOM 1675 N N . LEU A 1 252 ? -21.406 -12.063 40.987 1.00 87.31 252 LEU A N 1
ATOM 1676 C CA . LEU A 1 252 ? -20.834 -10.804 41.465 1.00 87.31 252 LEU A CA 1
ATOM 1677 C C . LEU A 1 252 ? -19.987 -11.096 42.706 1.00 87.31 252 LEU A C 1
ATOM 1679 O O . LEU A 1 252 ? -20.491 -11.586 43.715 1.00 87.31 252 LEU A O 1
ATOM 1683 N N . SER A 1 253 ? -18.690 -10.816 42.628 1.00 84.56 253 SER A N 1
ATOM 1684 C CA . SER A 1 253 ? -17.726 -11.084 43.705 1.00 84.56 253 SER A CA 1
ATOM 1685 C C . SER A 1 253 ? -17.573 -9.923 44.692 1.00 84.56 253 SER A C 1
ATOM 1687 O O . SER A 1 253 ? -16.795 -10.009 45.639 1.00 84.56 253 SER A O 1
ATOM 1689 N N . SER A 1 254 ? -18.256 -8.803 44.465 1.00 85.69 254 SER A N 1
ATOM 1690 C CA . SER A 1 254 ? -18.138 -7.577 45.259 1.00 85.69 254 SER A CA 1
ATOM 1691 C C . SER A 1 254 ? -19.485 -6.870 45.372 1.00 85.69 254 SER A C 1
ATOM 1693 O O . SER A 1 254 ? -20.507 -7.371 44.908 1.00 85.69 254 SER A O 1
ATOM 1695 N N . THR A 1 255 ? -19.488 -5.715 46.033 1.00 82.12 255 THR A N 1
ATOM 1696 C CA . THR A 1 255 ? -20.687 -4.907 46.243 1.00 82.12 255 THR A CA 1
ATOM 1697 C C . THR A 1 255 ? -21.334 -4.490 44.921 1.00 82.12 255 THR A C 1
ATOM 1699 O O . THR A 1 255 ? -20.648 -3.974 44.040 1.00 82.12 255 THR A O 1
ATOM 1702 N N . MET A 1 256 ? -22.650 -4.644 44.801 1.00 85.88 256 MET A N 1
ATOM 1703 C CA . MET A 1 256 ? -23.438 -4.142 43.671 1.00 85.88 256 MET A CA 1
ATOM 1704 C C . MET A 1 256 ? -24.285 -2.967 44.141 1.00 85.88 256 MET A C 1
ATOM 1706 O O . MET A 1 256 ? -24.953 -3.076 45.161 1.00 85.88 256 MET A O 1
ATOM 1710 N N . THR A 1 257 ? -24.324 -1.876 43.384 1.00 83.00 257 THR A N 1
ATOM 1711 C CA . THR A 1 257 ? -25.250 -0.769 43.656 1.00 83.00 257 THR A CA 1
ATOM 1712 C C . THR A 1 257 ? -26.334 -0.745 42.589 1.00 83.00 257 THR A C 1
ATOM 1714 O O . THR A 1 257 ? -26.027 -0.587 41.410 1.00 83.00 257 THR A O 1
ATOM 1717 N N . PHE A 1 258 ? -27.598 -0.874 42.986 1.00 83.00 258 PHE A N 1
ATOM 1718 C CA . PHE A 1 258 ? -28.747 -0.804 42.082 1.00 83.00 258 PHE A CA 1
ATOM 1719 C C . PHE A 1 258 ? -29.743 0.237 42.597 1.00 83.00 258 PHE A C 1
ATOM 1721 O O . PHE A 1 258 ? -30.177 0.164 43.742 1.00 83.00 258 PHE A O 1
ATOM 1728 N N . GLY A 1 259 ? -30.071 1.245 41.781 1.00 81.94 259 GLY A N 1
ATOM 1729 C CA . GLY A 1 259 ? -31.012 2.305 42.176 1.00 81.94 259 GLY A CA 1
ATOM 1730 C C . GLY A 1 259 ? -30.606 3.081 43.440 1.00 81.94 259 GLY A C 1
ATOM 1731 O O . GLY A 1 259 ? -31.472 3.539 44.175 1.00 81.94 259 GLY A O 1
ATOM 1732 N N . GLY A 1 260 ? -29.302 3.185 43.731 1.00 79.62 260 GLY A N 1
ATOM 1733 C CA . GLY A 1 260 ? -28.776 3.814 44.952 1.00 79.62 260 GLY A CA 1
ATOM 1734 C C . GLY A 1 260 ? -28.714 2.898 46.183 1.00 79.62 260 GLY A C 1
ATOM 1735 O O . GLY A 1 260 ? -28.149 3.296 47.198 1.00 79.62 260 GLY A O 1
ATOM 1736 N N . VAL A 1 261 ? -29.224 1.665 46.098 1.00 75.50 261 VAL A N 1
ATOM 1737 C CA . VAL A 1 261 ? -29.116 0.654 47.160 1.00 75.50 261 VAL A CA 1
ATOM 1738 C C . VAL A 1 261 ? -27.836 -0.151 46.965 1.00 75.50 261 VAL A C 1
ATOM 1740 O O . VAL A 1 261 ? -27.632 -0.742 45.905 1.00 75.50 261 VAL A O 1
ATOM 1743 N N . VAL A 1 262 ? -26.975 -0.176 47.985 1.00 80.19 262 VAL A N 1
ATOM 1744 C CA . VAL A 1 262 ? -25.730 -0.957 47.992 1.00 80.19 262 VAL A CA 1
ATOM 1745 C C . VAL A 1 262 ? -26.005 -2.348 48.562 1.00 80.19 262 VAL A C 1
ATOM 1747 O O . VAL A 1 262 ? -26.367 -2.494 49.726 1.00 80.19 262 VAL A O 1
ATOM 1750 N N . TYR A 1 263 ? -25.785 -3.375 47.754 1.00 75.38 263 TYR A N 1
ATOM 1751 C CA . TYR A 1 263 ? -25.794 -4.778 48.146 1.00 75.38 263 TYR A CA 1
ATOM 1752 C C . TYR A 1 263 ? -24.365 -5.191 48.485 1.00 75.38 263 TYR A C 1
ATOM 1754 O O . TYR A 1 263 ? -23.517 -5.284 47.596 1.00 75.38 263 TYR A O 1
ATOM 1762 N N . THR A 1 264 ? -24.080 -5.407 49.768 1.00 67.38 264 THR A N 1
ATOM 1763 C CA . THR A 1 264 ? -22.769 -5.848 50.249 1.00 67.38 264 THR A CA 1
ATOM 1764 C C . THR A 1 264 ? -22.775 -7.351 50.541 1.00 67.38 264 THR A C 1
ATOM 1766 O O . THR A 1 264 ? -23.515 -7.829 51.393 1.00 67.38 264 THR A O 1
ATOM 1769 N N . GLY A 1 265 ? -21.944 -8.112 49.822 1.00 59.47 265 GLY A N 1
ATOM 1770 C CA . GLY A 1 265 ? -21.765 -9.555 50.023 1.00 59.47 265 GLY A CA 1
ATOM 1771 C C . GLY A 1 265 ? -21.987 -10.371 48.750 1.00 59.47 265 GLY A C 1
ATOM 1772 O O . GLY A 1 265 ? -22.931 -10.132 48.002 1.00 59.47 265 GLY A O 1
ATOM 1773 N N . ALA A 1 266 ? -21.104 -11.342 48.500 1.00 51.16 266 ALA A N 1
ATOM 1774 C CA . ALA A 1 266 ? -21.269 -12.309 47.422 1.00 51.16 266 ALA A CA 1
ATOM 1775 C C . ALA A 1 266 ? -22.545 -13.126 47.681 1.00 51.16 266 ALA A C 1
ATOM 1777 O O . ALA A 1 266 ? -22.581 -13.952 48.594 1.00 51.16 266 ALA A O 1
ATOM 1778 N N . THR A 1 267 ? -23.603 -12.914 46.896 1.00 52.31 267 THR A N 1
ATOM 1779 C CA . THR A 1 267 ? -24.815 -13.746 46.934 1.00 52.31 267 THR A CA 1
ATOM 1780 C C . THR A 1 267 ? -24.518 -15.082 46.250 1.00 52.31 267 THR A C 1
ATOM 1782 O O . THR A 1 267 ? -24.979 -15.362 45.149 1.00 52.31 267 THR A O 1
ATOM 1785 N N . GLY A 1 268 ? -23.667 -15.895 46.879 1.00 49.47 268 GLY A N 1
ATOM 1786 C CA . GLY A 1 268 ? -23.215 -17.203 46.397 1.00 49.47 268 GLY A CA 1
ATOM 1787 C C . GLY A 1 268 ? -24.260 -18.317 46.503 1.00 49.47 268 GLY A C 1
ATOM 1788 O O . GLY A 1 268 ? -23.922 -19.490 46.405 1.00 49.47 268 GLY A O 1
ATOM 1789 N N . THR A 1 269 ? -25.529 -17.986 46.719 1.00 47.09 269 THR A N 1
ATOM 1790 C CA . THR A 1 269 ? -26.634 -18.946 46.724 1.00 47.09 269 THR A CA 1
ATOM 1791 C C . THR A 1 269 ? -27.661 -18.454 45.723 1.00 47.09 269 THR A C 1
ATOM 1793 O O . THR A 1 269 ? -27.965 -17.267 45.707 1.00 47.09 269 THR A O 1
ATOM 1796 N N . ALA A 1 270 ? -28.149 -19.353 44.868 1.00 46.19 270 ALA A N 1
ATOM 1797 C CA . ALA A 1 270 ? -29.077 -19.108 43.764 1.00 46.19 270 ALA A CA 1
ATOM 1798 C C . ALA A 1 270 ? -30.472 -18.622 44.225 1.00 46.19 270 ALA A C 1
ATOM 1800 O O . ALA A 1 270 ? -31.489 -19.246 43.940 1.00 46.19 270 ALA A O 1
ATOM 1801 N N . GLY A 1 271 ? -30.523 -17.526 44.973 1.00 46.53 271 GLY A N 1
ATOM 1802 C CA . GLY A 1 271 ? -31.718 -16.757 45.261 1.00 46.53 271 GLY A CA 1
ATOM 1803 C C . GLY A 1 271 ? -31.757 -15.580 44.302 1.00 46.53 271 GLY A C 1
ATOM 1804 O O . GLY A 1 271 ? -30.735 -14.936 44.070 1.00 46.53 271 GLY A O 1
ATOM 1805 N N . ALA A 1 272 ? -32.927 -15.323 43.722 1.00 49.81 272 ALA A N 1
ATOM 1806 C CA . ALA A 1 272 ? -33.198 -14.108 42.966 1.00 49.81 272 ALA A CA 1
ATOM 1807 C C . ALA A 1 272 ? -32.594 -12.884 43.676 1.00 49.81 272 ALA A C 1
ATOM 1809 O O . ALA A 1 272 ? -32.610 -12.837 44.909 1.00 49.81 272 ALA A O 1
ATOM 1810 N N . LEU A 1 273 ? -32.101 -11.894 42.909 1.00 52.22 273 LEU A N 1
ATOM 1811 C CA . LEU A 1 273 ? -31.883 -10.538 43.424 1.00 52.22 273 LEU A CA 1
ATOM 1812 C C . LEU A 1 273 ? -33.088 -10.234 44.311 1.00 52.22 273 LEU A C 1
ATOM 1814 O O . LEU A 1 273 ? -34.201 -10.283 43.781 1.00 52.22 273 LEU A O 1
ATOM 1818 N N . PRO A 1 274 ? -32.927 -10.048 45.630 1.00 53.38 274 PRO A N 1
ATOM 1819 C CA . PRO A 1 274 ? -34.078 -10.014 46.496 1.00 53.38 274 PRO A CA 1
ATOM 1820 C C . PRO A 1 274 ? -34.803 -8.699 46.230 1.00 53.38 274 PRO A C 1
ATOM 1822 O O . PRO A 1 274 ? -34.545 -7.680 46.858 1.00 53.38 274 PRO A O 1
ATOM 1825 N N . THR A 1 275 ? -35.747 -8.734 45.294 1.00 52.69 275 THR A N 1
ATOM 1826 C CA . THR A 1 275 ? -36.753 -7.697 45.066 1.00 52.69 275 THR A CA 1
ATOM 1827 C C . THR A 1 275 ? -37.733 -7.636 46.244 1.00 52.69 275 THR A C 1
ATOM 1829 O O . THR A 1 275 ? -38.666 -6.842 46.226 1.00 52.69 275 THR A O 1
ATOM 1832 N N . SER A 1 276 ? -37.532 -8.480 47.266 1.00 46.47 276 SER A N 1
ATOM 1833 C CA . SER A 1 276 ? -38.364 -8.627 48.457 1.00 46.47 276 SER A CA 1
ATOM 1834 C C . SER A 1 276 ? -37.569 -9.001 49.720 1.00 46.47 276 SER A C 1
ATOM 1836 O O . SER A 1 276 ? -38.059 -9.787 50.532 1.00 46.47 276 SER A O 1
ATOM 1838 N N . VAL A 1 277 ? -36.343 -8.501 49.925 1.00 44.44 277 VAL A N 1
ATOM 1839 C CA . VAL A 1 277 ? -35.847 -8.466 51.312 1.00 44.44 277 VAL A CA 1
ATOM 1840 C C . VAL A 1 277 ? -36.573 -7.331 52.006 1.00 44.44 277 VAL A C 1
ATOM 1842 O O . VAL A 1 277 ? -36.480 -6.193 51.561 1.00 44.44 277 VAL A O 1
ATOM 1845 N N . SER A 1 278 ? -37.288 -7.640 53.087 1.00 52.75 278 SER A N 1
ATOM 1846 C CA . SER A 1 278 ? -37.508 -6.685 54.168 1.00 52.75 278 SER A CA 1
ATOM 1847 C C . SER A 1 278 ? -36.137 -6.095 54.502 1.00 52.75 278 SER A C 1
ATOM 1849 O O . SER A 1 278 ? -35.309 -6.830 55.044 1.00 52.75 278 SER A O 1
ATOM 1851 N N . PRO A 1 279 ? -35.817 -4.850 54.112 1.00 57.19 279 PRO A N 1
ATOM 1852 C CA . PRO A 1 279 ? -34.525 -4.285 54.456 1.00 57.19 279 PRO A CA 1
ATOM 1853 C C . PRO A 1 279 ? -34.406 -4.306 55.980 1.00 57.19 279 PRO A C 1
ATOM 1855 O O . PRO A 1 279 ? -35.250 -3.753 56.688 1.00 57.19 279 PRO A O 1
ATOM 1858 N N . THR A 1 280 ? -33.383 -4.978 56.503 1.00 53.66 280 THR A N 1
ATOM 1859 C CA . THR A 1 280 ? -33.057 -4.881 57.923 1.00 53.66 280 THR A CA 1
ATOM 1860 C C . THR A 1 280 ? -32.472 -3.493 58.139 1.00 53.66 280 THR A C 1
ATOM 1862 O O . THR A 1 280 ? -31.287 -3.259 57.910 1.00 53.66 280 THR A O 1
ATOM 1865 N N . PHE A 1 281 ? -33.314 -2.536 58.515 1.00 60.47 281 PHE A N 1
ATOM 1866 C CA . PHE A 1 281 ? -32.858 -1.202 58.871 1.00 60.47 281 PHE A CA 1
ATOM 1867 C C . PHE A 1 281 ? -32.127 -1.264 60.216 1.00 60.47 281 PHE A C 1
ATOM 1869 O O . PHE A 1 281 ? -32.744 -1.247 61.278 1.00 60.47 281 PHE A O 1
ATOM 1876 N N . THR A 1 282 ? -30.799 -1.332 60.196 1.00 50.06 282 THR A N 1
ATOM 1877 C CA . THR A 1 282 ? -29.983 -1.117 61.395 1.00 50.06 282 THR A CA 1
ATOM 1878 C C . THR A 1 282 ? -29.763 0.386 61.576 1.00 50.06 282 THR A C 1
ATOM 1880 O O . THR A 1 282 ? -28.760 0.934 61.127 1.00 50.06 282 THR A O 1
ATOM 1883 N N . GLY A 1 283 ? -30.747 1.069 62.169 1.00 60.09 283 GLY A N 1
ATOM 1884 C CA . GLY A 1 283 ? -30.711 2.506 62.459 1.00 60.09 283 GLY A CA 1
ATOM 1885 C C . GLY A 1 283 ? -32.104 3.109 62.669 1.00 60.09 283 GLY A C 1
ATOM 1886 O O . GLY A 1 283 ? -33.116 2.459 62.415 1.00 60.09 283 GLY A O 1
ATOM 1887 N N . THR A 1 284 ? -32.167 4.362 63.130 1.00 52.09 284 THR A N 1
ATOM 1888 C CA . THR A 1 284 ? -33.429 5.108 63.234 1.00 52.09 284 THR A CA 1
ATOM 1889 C C . THR A 1 284 ? -33.985 5.351 61.835 1.00 52.09 284 THR A C 1
ATOM 1891 O O . THR A 1 284 ? -33.472 6.183 61.087 1.00 52.09 284 THR A O 1
ATOM 1894 N N . VAL A 1 285 ? -35.042 4.631 61.469 1.00 59.59 285 VAL A N 1
ATOM 1895 C CA . VAL A 1 285 ? -35.776 4.899 60.233 1.00 59.59 285 VAL A CA 1
ATOM 1896 C C . VAL A 1 285 ? -36.597 6.163 60.458 1.00 59.59 285 VAL A C 1
ATOM 1898 O O . VAL A 1 285 ? -37.496 6.182 61.297 1.00 59.59 285 VAL A O 1
ATOM 1901 N N . GLY A 1 286 ? -36.266 7.249 59.756 1.00 60.16 286 GLY A N 1
ATOM 1902 C CA . GLY A 1 286 ? -37.066 8.471 59.814 1.00 60.16 286 GLY A CA 1
ATOM 1903 C C . GLY A 1 286 ? -38.513 8.164 59.418 1.00 60.16 286 GLY A C 1
ATOM 1904 O O . GLY A 1 286 ? -38.740 7.458 58.438 1.00 60.16 286 GLY A O 1
ATOM 1905 N N . ALA A 1 287 ? -39.489 8.695 60.162 1.00 56.31 287 ALA A N 1
ATOM 1906 C CA . ALA A 1 287 ? -40.916 8.379 60.007 1.00 56.31 287 ALA A CA 1
ATOM 1907 C C . ALA A 1 287 ? -41.468 8.553 58.572 1.00 56.31 287 ALA A C 1
ATOM 1909 O O . ALA A 1 287 ? -42.480 7.954 58.229 1.00 56.31 287 ALA A O 1
ATOM 1910 N N . ALA A 1 288 ? -40.793 9.331 57.719 1.00 56.03 288 ALA A N 1
ATOM 1911 C CA . ALA A 1 288 ? -41.156 9.524 56.316 1.00 56.03 288 ALA A CA 1
ATOM 1912 C C . ALA A 1 288 ? -40.821 8.331 55.393 1.00 56.03 288 ALA A C 1
ATOM 1914 O O . ALA A 1 288 ? -41.365 8.252 54.297 1.00 56.03 288 ALA A O 1
ATOM 1915 N N . ALA A 1 289 ? -39.932 7.417 55.797 1.00 55.22 289 ALA A N 1
ATOM 1916 C CA . ALA A 1 289 ? -39.407 6.373 54.910 1.00 55.22 289 ALA A CA 1
ATOM 1917 C C . ALA A 1 289 ? -40.226 5.068 54.907 1.00 55.22 289 ALA A C 1
ATOM 1919 O O . ALA A 1 289 ? -40.031 4.233 54.027 1.00 55.22 289 ALA A O 1
ATOM 1920 N N . ILE A 1 290 ? -41.153 4.879 55.855 1.00 61.41 290 ILE A N 1
ATOM 1921 C CA . ILE A 1 290 ? -41.994 3.675 55.924 1.00 61.41 290 ILE A CA 1
ATOM 1922 C C . ILE A 1 290 ? -43.408 4.018 55.450 1.00 61.41 290 ILE A C 1
ATOM 1924 O O . ILE A 1 290 ? -44.282 4.363 56.238 1.00 61.41 290 ILE A O 1
ATOM 1928 N N . THR A 1 291 ? -43.655 3.884 54.148 1.00 60.50 291 THR A N 1
ATOM 1929 C CA . THR A 1 291 ? -45.015 3.836 53.584 1.00 60.50 291 THR A CA 1
ATOM 1930 C C . THR A 1 291 ? -45.451 2.373 53.453 1.00 60.50 291 THR A C 1
ATOM 1932 O O . THR A 1 291 ? -45.654 1.865 52.356 1.00 60.50 291 THR A O 1
ATOM 1935 N N . ALA A 1 292 ? -45.517 1.647 54.571 1.00 59.50 292 ALA A N 1
ATOM 1936 C CA . ALA A 1 292 ? -45.986 0.261 54.585 1.00 59.50 292 ALA A CA 1
ATOM 1937 C C . ALA A 1 292 ? -47.476 0.211 54.949 1.00 59.50 292 ALA A C 1
ATOM 1939 O O . ALA A 1 292 ? -47.908 0.855 55.902 1.00 59.50 292 ALA A O 1
ATOM 1940 N N . THR A 1 293 ? -48.265 -0.582 54.220 1.00 61.75 293 THR A N 1
ATOM 1941 C CA . THR A 1 293 ? -49.701 -0.796 54.495 1.00 61.75 293 THR A CA 1
ATOM 1942 C C . THR A 1 293 ? -49.942 -1.632 55.764 1.00 61.75 293 THR A C 1
ATOM 1944 O O . THR A 1 293 ? -51.066 -1.714 56.248 1.00 61.75 293 THR A O 1
ATOM 1947 N N . GLY A 1 294 ? -48.886 -2.224 56.333 1.00 60.66 294 GLY A N 1
ATOM 1948 C CA . GLY A 1 294 ? -48.889 -2.920 57.616 1.00 60.66 294 GLY A CA 1
ATOM 1949 C C . GLY A 1 294 ? -47.461 -3.211 58.082 1.00 60.66 294 GLY A C 1
ATOM 1950 O O . GLY A 1 294 ? -46.591 -3.519 57.269 1.00 60.66 294 GLY A O 1
ATOM 1951 N N . ILE A 1 295 ? -47.215 -3.093 59.387 1.00 63.94 295 ILE A N 1
ATOM 1952 C CA . ILE A 1 295 ? -45.954 -3.495 60.021 1.00 63.94 295 ILE A CA 1
ATOM 1953 C C . ILE A 1 295 ? -46.180 -4.885 60.612 1.00 63.94 295 ILE A C 1
ATOM 1955 O O . ILE A 1 295 ? -46.960 -5.037 61.549 1.00 63.94 295 ILE A O 1
ATOM 1959 N N . VAL A 1 296 ? -45.513 -5.902 60.068 1.00 59.06 296 VAL A N 1
ATOM 1960 C CA . VAL A 1 296 ? -45.523 -7.257 60.635 1.00 59.06 296 VAL A CA 1
ATOM 1961 C C . VAL A 1 296 ? -44.253 -7.419 61.461 1.00 59.06 296 VAL A C 1
ATOM 1963 O O . VAL A 1 296 ? -43.168 -7.601 60.914 1.00 59.06 296 VAL A O 1
ATOM 1966 N N . SER A 1 297 ? -44.377 -7.307 62.782 1.00 64.44 297 SER A N 1
ATOM 1967 C CA . SER A 1 297 ? -43.288 -7.645 63.701 1.00 64.44 297 SER A CA 1
ATOM 1968 C C . SER A 1 297 ? -43.295 -9.153 63.944 1.00 64.44 297 SER A C 1
ATOM 1970 O O . SER A 1 297 ? -44.283 -9.685 64.444 1.00 64.44 297 SER A O 1
ATOM 1972 N N . GLY A 1 298 ? -42.204 -9.841 63.593 1.00 57.41 298 GLY A N 1
ATOM 1973 C CA . GLY A 1 298 ? -41.980 -11.242 63.977 1.00 57.41 298 GLY A CA 1
ATOM 1974 C C . GLY A 1 298 ? -41.613 -11.404 65.456 1.00 57.41 298 GLY A C 1
ATOM 1975 O O . GLY A 1 298 ? -41.801 -12.478 66.024 1.00 57.41 298 GLY A O 1
ATOM 1976 N N . ASP A 1 299 ? -41.146 -10.329 66.097 1.00 61.34 299 ASP A N 1
ATOM 1977 C CA . ASP A 1 299 ? -40.941 -10.303 67.538 1.00 61.34 299 ASP A CA 1
ATOM 1978 C C . ASP A 1 299 ? -42.284 -10.168 68.249 1.00 61.34 299 ASP A C 1
ATOM 1980 O O . ASP A 1 299 ? -43.112 -9.316 67.904 1.00 61.34 299 ASP A O 1
ATOM 1984 N N . THR A 1 300 ? -42.477 -10.990 69.283 1.00 57.03 300 THR A N 1
ATOM 1985 C CA . THR A 1 300 ? -43.570 -10.800 70.236 1.00 57.03 300 THR A CA 1
ATOM 1986 C C . THR A 1 300 ? -43.423 -9.402 70.824 1.00 57.03 300 THR A C 1
ATOM 1988 O O . THR A 1 300 ? -42.449 -9.142 71.533 1.00 57.03 300 THR A O 1
ATOM 1991 N N . LEU A 1 301 ? -44.373 -8.505 70.536 1.00 65.19 301 LEU A N 1
ATOM 1992 C CA . LEU A 1 301 ? -44.474 -7.213 71.211 1.00 65.19 301 LEU A CA 1
ATOM 1993 C C . LEU A 1 301 ? -44.595 -7.493 72.711 1.00 65.19 301 LEU A C 1
ATOM 1995 O O . LEU A 1 301 ? -45.665 -7.839 73.211 1.00 65.19 301 LEU A O 1
ATOM 1999 N N . LYS A 1 302 ? -43.478 -7.416 73.437 1.00 62.25 302 LYS A N 1
ATOM 2000 C CA . LYS A 1 302 ? -43.491 -7.566 74.887 1.00 62.25 302 LYS A CA 1
ATOM 2001 C C . LYS A 1 302 ? -44.109 -6.295 75.443 1.00 62.25 302 LYS A C 1
ATOM 2003 O O . LYS A 1 302 ? -43.447 -5.261 75.495 1.00 62.25 302 LYS A O 1
ATOM 2008 N N . ALA A 1 303 ? -45.380 -6.368 75.833 1.00 66.00 303 ALA A N 1
ATOM 2009 C CA . ALA A 1 303 ? -45.971 -5.356 76.691 1.00 66.00 303 ALA A CA 1
ATOM 2010 C C . ALA A 1 303 ? -45.054 -5.215 77.909 1.00 66.00 303 ALA A C 1
ATOM 2012 O O . ALA A 1 303 ? -44.837 -6.178 78.646 1.00 66.00 303 ALA A O 1
ATOM 2013 N N . SER A 1 304 ? -44.440 -4.045 78.071 1.00 72.50 304 SER A N 1
ATOM 2014 C CA . SER A 1 304 ? -43.456 -3.841 79.136 1.00 72.50 304 SER A CA 1
ATOM 2015 C C . SER A 1 304 ? -44.123 -3.818 80.508 1.00 72.50 304 SER A C 1
ATOM 2017 O O . SER A 1 304 ? -43.454 -3.982 81.523 1.00 72.50 304 SER A O 1
ATOM 2019 N N . HIS A 1 305 ? -45.442 -3.619 80.527 1.00 78.62 305 HIS A N 1
ATOM 2020 C CA . HIS A 1 305 ? -46.246 -3.477 81.723 1.00 78.62 305 HIS A CA 1
ATOM 2021 C C . HIS A 1 305 ? -47.621 -4.114 81.524 1.00 78.62 305 HIS A C 1
ATOM 2023 O O . HIS A 1 305 ? -48.139 -4.198 80.408 1.00 78.62 305 HIS A O 1
ATOM 2029 N N . GLN A 1 306 ? -48.223 -4.540 82.625 1.00 84.44 306 GLN A N 1
ATOM 2030 C CA . GLN A 1 306 ? -49.578 -5.063 82.658 1.00 84.44 306 GLN A CA 1
ATOM 2031 C C . GLN A 1 306 ? -50.367 -4.236 83.669 1.00 84.44 306 GLN A C 1
ATOM 2033 O O . GLN A 1 306 ? -49.943 -4.087 84.813 1.00 84.44 306 GLN A O 1
ATOM 2038 N N . TYR A 1 307 ? -51.483 -3.664 83.231 1.00 80.94 307 TYR A N 1
ATOM 2039 C CA . TYR A 1 307 ? -52.321 -2.788 84.042 1.00 80.94 307 TYR A CA 1
ATOM 2040 C C . TYR A 1 307 ? -53.761 -3.305 84.052 1.00 80.94 3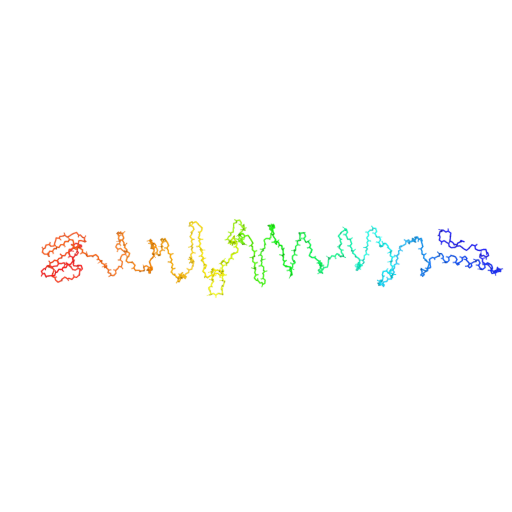07 TYR A C 1
ATOM 2042 O O . TYR A 1 307 ? -54.212 -3.959 83.115 1.00 80.94 307 TYR A O 1
ATOM 2050 N N . THR A 1 308 ? -54.503 -3.000 85.107 1.00 78.81 308 THR A N 1
ATOM 2051 C CA . THR A 1 308 ? -55.971 -3.049 85.091 1.00 78.81 308 THR A CA 1
ATOM 2052 C C . THR A 1 308 ? -56.494 -1.643 84.830 1.00 78.81 308 THR A C 1
ATOM 2054 O O . THR A 1 308 ? -55.806 -0.670 85.143 1.00 78.81 308 THR A O 1
ATOM 2057 N N . VAL A 1 309 ? -57.689 -1.489 84.248 1.00 77.25 309 VAL A N 1
ATOM 2058 C CA . VAL A 1 309 ? -58.166 -0.145 83.860 1.00 77.25 309 VAL A CA 1
ATOM 2059 C C . VAL A 1 309 ? -58.273 0.806 85.053 1.00 77.25 309 VAL A C 1
ATOM 2061 O O . VAL A 1 309 ? -57.894 1.971 84.949 1.00 77.25 309 VAL A O 1
ATOM 2064 N N . ALA A 1 310 ? -58.680 0.292 86.215 1.00 75.69 310 ALA A N 1
ATOM 2065 C CA . ALA A 1 310 ? -58.733 1.055 87.461 1.00 75.69 310 ALA A CA 1
ATOM 2066 C C . ALA A 1 310 ? -57.361 1.594 87.923 1.00 75.69 310 ALA A C 1
ATOM 2068 O O . ALA A 1 310 ? -57.310 2.498 88.752 1.00 75.69 310 ALA A O 1
ATOM 2069 N N . GLY A 1 311 ? -56.262 1.045 87.399 1.00 73.38 311 GLY A N 1
ATOM 2070 C CA . GLY A 1 311 ? -54.896 1.392 87.768 1.00 73.38 311 GLY A CA 1
ATOM 2071 C C . GLY A 1 311 ? -54.048 1.947 86.630 1.00 73.38 311 GLY A C 1
ATOM 2072 O O . GLY A 1 311 ? -52.836 1.944 86.800 1.00 73.38 311 GLY A O 1
ATOM 2073 N N . LEU A 1 312 ? -54.623 2.381 85.496 1.00 80.50 312 LEU A N 1
ATOM 2074 C CA . LEU A 1 312 ? -53.862 2.920 84.357 1.00 80.50 312 LEU A CA 1
ATOM 2075 C C . LEU A 1 312 ? -53.115 4.202 84.759 1.00 80.50 312 LEU A C 1
ATOM 2077 O O . LEU A 1 312 ? -53.729 5.271 84.820 1.00 80.50 312 LEU A O 1
ATOM 2081 N N . PRO A 1 313 ? -51.797 4.140 85.015 1.00 85.44 313 PRO A N 1
ATOM 2082 C CA . PRO A 1 313 ? -51.048 5.335 85.358 1.00 85.44 313 PRO A CA 1
ATOM 2083 C C . PRO A 1 313 ? -50.783 6.145 84.083 1.00 85.44 313 PRO A C 1
ATOM 2085 O O . PRO A 1 313 ? -50.873 5.618 82.973 1.00 85.44 313 PRO A O 1
ATOM 2088 N N . ALA A 1 314 ? -50.406 7.416 84.213 1.00 85.50 314 ALA A N 1
ATOM 2089 C CA . ALA A 1 314 ? -49.843 8.141 83.076 1.00 85.50 314 ALA A CA 1
ATOM 2090 C C . ALA A 1 314 ? -48.565 7.417 82.609 1.00 85.50 314 ALA A C 1
ATOM 2092 O O . ALA A 1 314 ? -47.629 7.248 83.392 1.00 85.50 314 ALA A O 1
ATOM 2093 N N . GLY A 1 315 ? -48.558 6.938 81.364 1.00 83.19 315 GLY A N 1
ATOM 2094 C CA . GLY A 1 315 ? -47.395 6.289 80.764 1.00 83.19 315 GLY A CA 1
ATOM 2095 C C . GLY A 1 315 ? -46.421 7.295 80.151 1.00 83.19 315 GLY A C 1
ATOM 2096 O O . GLY A 1 315 ? -46.708 8.487 80.037 1.00 83.19 315 GLY A O 1
ATOM 2097 N N . SER A 1 316 ? -45.272 6.807 79.695 1.00 87.19 316 SER A N 1
ATOM 2098 C CA . SER A 1 316 ? -44.436 7.565 78.754 1.00 87.19 316 SER A CA 1
ATOM 2099 C C . SER A 1 316 ? -45.001 7.419 77.341 1.00 87.19 316 SER A C 1
ATOM 2101 O O . SER A 1 316 ? -45.465 6.339 76.974 1.00 87.19 316 SER A O 1
ATOM 2103 N N . VAL A 1 317 ? -44.964 8.479 76.524 1.00 82.38 317 VAL A N 1
ATOM 2104 C CA . VAL A 1 317 ? -45.386 8.395 75.111 1.00 82.38 317 VAL A CA 1
ATOM 2105 C C . VAL A 1 317 ? -44.614 7.268 74.409 1.00 82.38 317 VAL A C 1
ATOM 2107 O O . VAL A 1 317 ? -43.388 7.233 74.462 1.00 82.38 317 VAL A O 1
ATOM 2110 N N . GLY A 1 318 ? -45.339 6.333 73.788 1.00 79.25 318 GLY A N 1
ATOM 2111 C CA . GLY A 1 318 ? -44.804 5.126 73.147 1.00 79.25 318 GLY A CA 1
ATOM 2112 C C . GLY A 1 318 ? -44.773 3.868 74.029 1.00 79.25 318 GLY A C 1
ATOM 2113 O O . GLY A 1 318 ? -44.425 2.797 73.534 1.00 79.25 318 GLY A O 1
ATOM 2114 N N . GLN A 1 319 ? -45.147 3.951 75.311 1.00 84.06 319 GLN A N 1
ATOM 2115 C CA . GLN A 1 319 ? -45.236 2.778 76.185 1.00 84.06 319 GLN A CA 1
ATOM 2116 C C . GLN A 1 319 ? -46.360 1.838 75.728 1.00 84.06 319 GLN A C 1
ATOM 2118 O O . GLN A 1 319 ? -47.470 2.288 75.447 1.00 84.06 319 GLN A O 1
ATOM 2123 N N . ILE A 1 320 ? -46.070 0.534 75.694 1.00 86.12 320 ILE A N 1
ATOM 2124 C CA . ILE A 1 320 ? -47.027 -0.531 75.367 1.00 86.12 320 ILE A CA 1
ATOM 2125 C C . ILE A 1 320 ? -47.350 -1.311 76.640 1.00 86.12 320 ILE A C 1
ATOM 2127 O O . ILE A 1 320 ? -46.433 -1.759 77.336 1.00 86.12 320 ILE A O 1
ATOM 2131 N N . ALA A 1 321 ? -48.634 -1.503 76.929 1.00 86.19 321 ALA A N 1
ATOM 2132 C CA . ALA A 1 321 ? -49.085 -2.279 78.077 1.00 86.19 321 ALA A CA 1
ATOM 2133 C C . ALA A 1 321 ? -50.248 -3.209 77.732 1.00 86.19 321 ALA A C 1
ATOM 2135 O O . ALA A 1 321 ? -51.061 -2.913 76.858 1.00 86.19 321 ALA A O 1
ATOM 2136 N N . THR A 1 322 ? -50.340 -4.318 78.461 1.00 87.00 322 THR A N 1
ATOM 2137 C CA . THR A 1 322 ? -51.499 -5.209 78.421 1.00 87.00 322 THR A CA 1
ATOM 2138 C C . THR A 1 322 ? -52.498 -4.746 79.466 1.00 87.00 322 THR A C 1
ATOM 2140 O O . THR A 1 322 ? -52.190 -4.743 80.657 1.00 87.00 322 THR A O 1
ATOM 2143 N N . VAL A 1 323 ? -53.696 -4.377 79.034 1.00 83.50 323 VAL A N 1
ATOM 2144 C CA . VAL A 1 323 ? -54.783 -3.979 79.920 1.00 83.50 323 VAL A CA 1
ATOM 2145 C C . VAL A 1 323 ? -55.760 -5.131 80.078 1.00 83.50 323 VAL A C 1
ATOM 2147 O O . VAL A 1 323 ? -56.366 -5.564 79.104 1.00 83.50 323 VAL A O 1
ATOM 2150 N N . ILE A 1 324 ? -55.906 -5.626 81.301 1.00 81.06 324 ILE A N 1
ATOM 2151 C CA . ILE A 1 324 ? -56.864 -6.669 81.683 1.00 81.06 324 ILE A CA 1
ATOM 2152 C C . ILE A 1 324 ? -58.055 -5.927 82.302 1.00 81.06 324 ILE A C 1
ATOM 2154 O O . ILE A 1 324 ? -57.816 -5.217 83.272 1.00 81.06 324 ILE A O 1
ATOM 2158 N N . ASP A 1 325 ? -59.278 -6.050 81.769 1.00 81.75 325 ASP A N 1
ATOM 2159 C CA . ASP A 1 325 ? -60.507 -5.305 82.169 1.00 81.75 325 ASP A CA 1
ATOM 2160 C C . ASP A 1 325 ? -60.884 -4.121 81.249 1.00 81.75 325 ASP A C 1
ATOM 2162 O O . ASP A 1 325 ? -61.382 -3.089 81.692 1.00 81.75 325 ASP A O 1
ATOM 2166 N N . ALA A 1 326 ? -60.650 -4.237 79.938 1.00 77.88 326 ALA A N 1
ATOM 2167 C CA . ALA A 1 326 ? -61.196 -3.271 78.983 1.00 77.88 326 ALA A CA 1
ATOM 2168 C C . ALA A 1 326 ? -62.637 -3.636 78.586 1.00 77.88 326 ALA A C 1
ATOM 2170 O O . ALA A 1 326 ? -62.936 -4.791 78.261 1.00 77.88 326 ALA A O 1
ATOM 2171 N N . LEU A 1 327 ? -63.527 -2.643 78.558 1.00 83.56 327 LEU A N 1
ATOM 2172 C CA . LEU A 1 327 ? -64.896 -2.779 78.062 1.00 83.56 327 LEU A CA 1
ATOM 2173 C C . LEU A 1 327 ? -64.946 -2.508 76.551 1.00 83.56 327 LEU A C 1
ATOM 2175 O O . LEU A 1 327 ? -64.636 -1.402 76.120 1.00 83.56 327 LEU A O 1
ATOM 2179 N N . ALA A 1 328 ? -65.353 -3.512 75.764 1.00 78.00 328 ALA A N 1
ATOM 2180 C CA . ALA A 1 328 ? -65.626 -3.421 74.318 1.00 78.00 328 ALA A CA 1
ATOM 2181 C C . ALA A 1 328 ? -64.588 -2.597 73.507 1.00 78.00 328 ALA A C 1
ATOM 2183 O O . ALA A 1 328 ? -64.932 -1.584 72.897 1.00 78.00 328 ALA A O 1
ATOM 2184 N N . PRO A 1 329 ? -63.310 -3.008 73.503 1.00 75.38 329 PRO A N 1
ATOM 2185 C CA . PRO A 1 329 ? -62.226 -2.229 72.915 1.00 75.38 329 PRO A CA 1
ATOM 2186 C C . PRO A 1 329 ? -62.398 -2.064 71.398 1.00 75.38 329 PRO A C 1
ATOM 2188 O O . PRO A 1 329 ? -62.504 -3.042 70.660 1.00 75.38 329 PRO A O 1
ATOM 2191 N N . VAL A 1 330 ? -62.380 -0.815 70.931 1.00 78.12 330 VAL A N 1
ATOM 2192 C CA . VAL A 1 330 ? -62.314 -0.459 69.507 1.00 78.12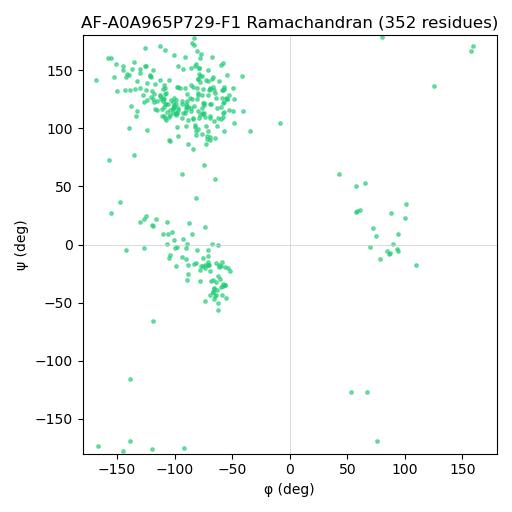 330 VAL A CA 1
ATOM 2193 C C . VAL A 1 330 ? -60.933 0.132 69.247 1.00 78.12 330 VAL A C 1
ATOM 2195 O O . VAL A 1 330 ? -60.472 0.973 70.023 1.00 78.12 330 VAL A O 1
ATOM 2198 N N . SER A 1 331 ? -60.268 -0.299 68.175 1.00 75.06 331 SER A N 1
ATOM 2199 C CA . SER A 1 331 ? -58.927 0.179 67.813 1.00 75.06 331 SER A CA 1
ATOM 2200 C C . SER A 1 331 ? -58.857 1.712 67.837 1.00 75.06 331 SER A C 1
ATOM 2202 O O . SER A 1 331 ? -59.736 2.369 67.274 1.00 75.06 331 SER A O 1
ATOM 2204 N N . ARG A 1 332 ? -57.801 2.275 68.440 1.00 75.94 332 ARG A N 1
ATOM 2205 C CA . ARG A 1 332 ? -57.509 3.720 68.593 1.00 75.94 332 ARG A CA 1
ATOM 2206 C C . ARG A 1 332 ? -58.409 4.529 69.535 1.00 75.94 332 ARG A C 1
ATOM 2208 O O . ARG A 1 332 ? -58.130 5.720 69.731 1.00 75.94 332 ARG A O 1
ATOM 2215 N N . ASN A 1 333 ? -59.426 3.925 70.145 1.00 83.06 333 ASN A N 1
ATOM 2216 C CA . ASN A 1 333 ? -60.208 4.587 71.187 1.00 83.06 333 ASN A CA 1
ATOM 2217 C C . ASN A 1 333 ? -59.500 4.518 72.542 1.00 83.06 333 ASN A C 1
ATOM 2219 O O . ASN A 1 333 ? -58.675 3.634 72.788 1.00 83.06 333 ASN A O 1
ATOM 2223 N N . ALA A 1 334 ? -59.831 5.472 73.416 1.00 80.38 334 ALA A N 1
ATOM 2224 C CA . ALA A 1 334 ? -59.360 5.467 74.792 1.00 80.38 334 ALA A CA 1
ATOM 2225 C C . ALA A 1 334 ? -59.853 4.211 75.517 1.00 80.38 334 ALA A C 1
ATOM 2227 O O . ALA A 1 334 ? -60.985 3.765 75.325 1.00 80.38 334 ALA A O 1
ATOM 2228 N N . VAL A 1 335 ? -58.993 3.645 76.353 1.00 80.69 335 VAL A N 1
ATOM 2229 C CA . VAL A 1 335 ? -59.317 2.447 77.122 1.00 80.69 335 VAL A CA 1
ATOM 2230 C C . VAL A 1 335 ? -60.268 2.812 78.262 1.00 80.69 335 VAL A C 1
ATOM 2232 O O . VAL A 1 335 ? -59.923 3.607 79.133 1.00 80.69 335 VAL A O 1
ATOM 2235 N N . THR A 1 336 ? -61.454 2.207 78.275 1.00 80.25 336 THR A N 1
ATOM 2236 C CA . THR A 1 336 ? -62.448 2.342 79.351 1.00 80.25 336 THR A CA 1
ATOM 2237 C C . THR A 1 336 ? -62.617 1.024 80.099 1.00 80.25 336 THR A C 1
ATOM 2239 O O . THR A 1 336 ? -62.584 -0.044 79.487 1.00 80.25 336 THR A O 1
ATOM 2242 N N . GLY A 1 337 ? -62.774 1.097 81.422 1.00 80.44 337 GLY A N 1
ATOM 2243 C CA . GLY A 1 337 ? -62.814 -0.075 82.304 1.00 80.44 337 GLY A CA 1
ATOM 2244 C C . GLY A 1 337 ? -64.183 -0.732 82.384 1.00 80.44 337 GLY A C 1
ATOM 2245 O O . GLY A 1 337 ? -65.166 -0.162 81.911 1.00 80.44 337 GLY A O 1
ATOM 2246 N N . GLY A 1 338 ? -64.250 -1.899 83.028 1.00 76.12 338 GLY A N 1
ATOM 2247 C CA . GLY A 1 338 ? -65.502 -2.588 83.349 1.00 76.12 338 GLY A CA 1
ATOM 2248 C C . GLY A 1 338 ? -65.865 -3.732 82.398 1.00 76.12 338 GLY A C 1
ATOM 2249 O O . GLY A 1 338 ? -67.042 -4.066 82.283 1.00 76.12 338 GLY A O 1
ATOM 2250 N N . GLY A 1 339 ? -64.889 -4.316 81.699 1.00 79.06 339 GLY A N 1
ATOM 2251 C CA . GLY A 1 339 ? -65.065 -5.488 80.839 1.00 79.06 339 GLY A CA 1
ATOM 2252 C C . GLY A 1 339 ? -64.226 -6.698 81.271 1.00 79.06 339 GLY A C 1
ATOM 2253 O O . GLY A 1 339 ? -63.533 -6.694 82.271 1.00 79.06 339 GLY A O 1
ATOM 2254 N N . ALA A 1 340 ? -64.262 -7.788 80.505 1.00 79.38 340 ALA A N 1
ATOM 2255 C CA . ALA A 1 340 ? -63.418 -8.970 80.759 1.00 79.38 340 ALA A CA 1
ATOM 2256 C C . ALA A 1 340 ? -62.319 -9.145 79.698 1.00 79.38 340 ALA A C 1
ATOM 2258 O O . ALA A 1 340 ? -61.672 -10.189 79.628 1.00 79.38 340 ALA A O 1
ATOM 2259 N N . VAL A 1 341 ? -62.137 -8.146 78.828 1.00 81.50 341 VAL A N 1
ATOM 2260 C CA . VAL A 1 341 ? -61.272 -8.269 77.655 1.00 81.50 341 VAL A CA 1
ATOM 2261 C C . VAL A 1 341 ? -59.859 -7.816 78.001 1.00 81.50 341 VAL A C 1
ATOM 2263 O O . VAL A 1 341 ? -59.658 -6.780 78.640 1.00 81.50 341 VAL A O 1
ATOM 2266 N N . VAL A 1 342 ? -58.884 -8.612 77.567 1.00 84.81 342 VAL A N 1
ATOM 2267 C CA . VAL A 1 342 ? -57.463 -8.275 77.622 1.00 84.81 342 VAL A CA 1
ATOM 2268 C C . VAL A 1 342 ? -57.066 -7.648 76.294 1.00 84.81 342 VAL A C 1
ATOM 2270 O O . VAL A 1 342 ? -57.246 -8.270 75.249 1.00 84.81 342 VAL A O 1
ATOM 2273 N N . VAL A 1 343 ? -56.527 -6.433 76.323 1.00 85.19 343 VAL A N 1
ATOM 2274 C CA . VAL A 1 343 ? -56.078 -5.722 75.118 1.00 85.19 343 VAL A CA 1
ATOM 2275 C C . VAL 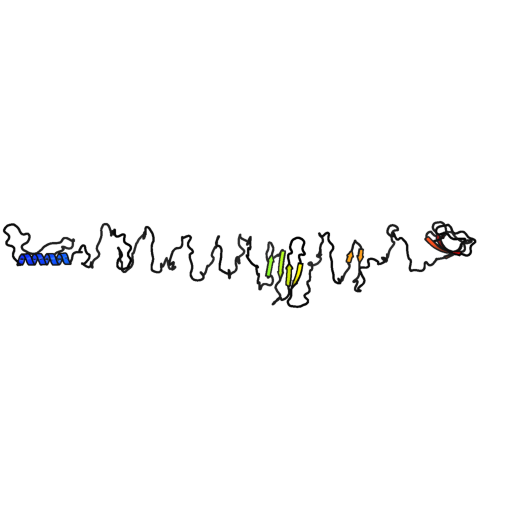A 1 343 ? -54.679 -5.174 75.258 1.00 85.19 343 VAL A C 1
ATOM 2277 O O . VAL A 1 343 ? -54.233 -4.838 76.351 1.00 85.19 343 VAL A O 1
ATOM 2280 N N . ILE A 1 344 ? -53.988 -5.073 74.128 1.00 86.25 344 ILE A N 1
ATOM 2281 C CA . ILE A 1 344 ? -52.714 -4.372 74.044 1.00 86.25 344 ILE A CA 1
ATOM 2282 C C . ILE A 1 344 ? -53.013 -2.912 73.724 1.00 86.25 344 ILE A C 1
ATOM 2284 O O . ILE A 1 344 ? -53.758 -2.604 72.793 1.00 86.25 344 ILE A O 1
ATOM 2288 N N . CYS A 1 345 ? -52.426 -2.019 74.506 1.00 85.81 345 CYS A N 1
ATOM 2289 C CA . CYS A 1 345 ? -52.623 -0.587 74.391 1.00 85.81 345 CYS A CA 1
ATOM 2290 C C . CYS A 1 345 ? -51.283 0.122 74.230 1.00 85.81 345 CYS A C 1
ATOM 2292 O O . CYS A 1 345 ? -50.261 -0.355 74.727 1.00 85.81 345 CYS A O 1
ATOM 2294 N N . TYR A 1 346 ? -51.301 1.286 73.588 1.00 87.94 346 TYR A N 1
ATOM 2295 C CA . TYR A 1 346 ? -50.171 2.208 73.540 1.00 87.94 346 TYR A CA 1
ATOM 2296 C C . TYR A 1 346 ? -50.550 3.547 74.183 1.00 87.94 346 TYR A C 1
ATOM 2298 O O . TYR A 1 346 ? -51.718 3.938 74.173 1.00 87.94 346 TYR A O 1
ATOM 2306 N N . TYR A 1 347 ? -49.575 4.245 74.764 1.00 86.81 347 TYR A N 1
ATOM 2307 C CA . TYR A 1 347 ? -49.780 5.568 75.356 1.00 86.81 347 TYR A CA 1
ATOM 2308 C C . TYR A 1 347 ? -49.295 6.672 74.407 1.00 86.81 347 TYR A C 1
ATOM 2310 O O . TYR A 1 347 ? -48.109 6.731 74.089 1.00 86.81 347 TYR A O 1
ATOM 2318 N N . ASP A 1 348 ? -50.181 7.571 73.971 1.00 85.62 348 ASP A N 1
ATOM 2319 C CA . ASP A 1 348 ? -49.847 8.764 73.163 1.00 85.62 348 ASP A CA 1
ATOM 2320 C C . ASP A 1 348 ? -50.158 10.094 73.872 1.00 85.62 348 ASP A C 1
ATOM 2322 O O . ASP A 1 348 ? -50.316 11.136 73.242 1.00 85.62 348 ASP A O 1
ATOM 2326 N N . GLY A 1 349 ? -50.242 10.049 75.203 1.00 87.38 349 GLY A N 1
ATOM 2327 C CA . GLY A 1 349 ? -50.873 11.075 76.040 1.00 87.38 349 GLY A CA 1
ATOM 2328 C C . GLY A 1 349 ? -52.185 10.574 76.648 1.00 87.38 349 GLY A C 1
ATOM 2329 O O . GLY A 1 349 ? -52.657 11.100 77.651 1.00 87.38 349 GLY A O 1
ATOM 2330 N N . THR A 1 350 ? -52.758 9.508 76.090 1.00 88.50 350 THR A N 1
ATOM 2331 C CA . THR A 1 350 ? -53.820 8.699 76.698 1.00 88.50 350 THR A CA 1
ATOM 2332 C C . THR A 1 350 ? -53.608 7.239 76.294 1.00 88.50 350 THR A C 1
ATOM 2334 O O . THR A 1 350 ? -53.062 6.965 75.227 1.00 88.50 350 THR A O 1
ATOM 2337 N N . TRP A 1 351 ? -54.003 6.282 77.136 1.00 85.31 351 TRP A N 1
ATOM 2338 C CA . TRP A 1 351 ? -53.973 4.869 76.753 1.00 85.31 351 TRP A CA 1
ATOM 2339 C C . TRP A 1 351 ? -55.026 4.596 75.681 1.00 85.31 351 TRP A C 1
ATOM 2341 O O . TRP A 1 351 ? -56.219 4.796 75.921 1.00 85.31 351 TRP A O 1
ATOM 2351 N N . ARG A 1 352 ? -54.589 4.120 74.515 1.00 85.38 352 ARG A N 1
ATOM 2352 C CA . ARG A 1 352 ? -55.451 3.721 73.400 1.00 85.38 352 ARG A CA 1
ATOM 2353 C C . ARG A 1 352 ? -55.229 2.265 73.041 1.00 85.38 352 ARG A C 1
ATOM 2355 O O . ARG A 1 352 ? -54.103 1.779 73.108 1.00 85.38 352 ARG A O 1
ATOM 2362 N N . VAL A 1 353 ? -56.295 1.590 72.628 1.00 85.56 353 VAL A N 1
ATOM 2363 C CA . VAL A 1 353 ? -56.222 0.220 72.103 1.00 85.56 353 VAL A CA 1
ATOM 2364 C C . VAL A 1 353 ? -55.421 0.236 70.796 1.00 85.56 353 VAL A C 1
ATOM 2366 O O . VAL A 1 353 ? -55.693 1.087 69.941 1.00 85.56 353 VAL A O 1
ATOM 2369 N N . MET A 1 354 ? -54.432 -0.657 70.664 1.00 80.38 354 MET A N 1
ATOM 2370 C CA . MET A 1 354 ? -53.690 -0.847 69.406 1.00 80.38 354 MET A CA 1
ATOM 2371 C C . MET A 1 354 ? -54.611 -1.242 68.250 1.00 80.38 354 MET A C 1
ATOM 2373 O O . MET A 1 354 ? -55.586 -1.991 68.484 1.00 80.38 354 MET A O 1
#

Foldseek 3Di:
DAQPVVGHGDQPQPQPPDDPPRDDDPRSVVSSVVSVVVVVQCDQDPVRPRDDPDDDDDPVDDDDPDPDDDPDLVRDPDHDPVDDDDPPDDDDPDDDDDPDFDCDPNDRPSDDDPDPDDPDPPDDPPPPDDDDPPDDPDDDPPPDDDCPDPPPPDDPPDDDDPDDDDQDDPDQFSFFDDPVGPVDGPDTDGPPDPPDQKDWDWADDDPPDDTDIDIGGPDDDDDDDDDDPDPDDDDDCPVPPDDDDDPDDDWDQAWDADPNDIDGDTPPDPDPPPPDDPPPPPDDDDPVPDPDPDDDDPDDPPQPEEEEQVGDDQDDQFHKYWYAAFDPADAFDATDGHHRDIFIWGHRVGTHGD

Secondary structure (DSSP, 8-state):
--B-SSS-B----TT-S--TT----HHHHHHHHHHHHHHHHHS--TTS-S---S----TT-------S--SSTTSSSS--TT----SS----SS-----S--EETTEE-SS---SSS----SS----SS----S----S----S-TT-S--TT---S----SS-------SSEEEEESTBTTTB-SEEEE--STT---EEEEE---TTS--EEEEE-SSS--------STT----SSTT-SS-----S-----S-EEETTEEE-S---S-----TT------S---TTS---S----SS----SEEEEGGG-PPPPTT-EEEEEEESS--TTSBP-EEEEEEEEEEESSSEEE-

Radius of gyration: 60.62 Å; Cα contacts (8 Å, |Δi|>4): 309; chains: 1; bounding box: 118×43×182 Å

Sequence (354 aa):
MSYNGSGTFVINSSGQPVVTGTVISSTAFNALTADLATGLSTAITKDGQTTTTARVPFAQGISSTLVTDATSATTGSIITAGGISTQKALWVGTTTTLAGALTYGGVTLSNAVTGTGNMVLSSSASLVSPTITGATITTASLNGTVGATTPSTGAFTTITASSTVAISSASATALAVGLNGATNPAFSVDASTASQAAGIRIVGSNTGGTVAISATDSGSNTNMTIDAKGTGTLVIAGTSTGAITLTRATTLSSTMTFGGVVYTGATGTAGALPTSVSPTFTGTVGAAAITATGIVSGDTLKASHQYTVAGLPAGSVGQIATVIDALAPVSRNAVTGGGAVVVICYYDGTWRVM

pLDDT: mean 76.8, std 14.56, range [41.28, 96.38]